Protein AF-A0A0K3A2S2-F1 (afdb_monomer_lite)

pLDDT: mean 83.65, std 13.08, range [35.88, 98.38]

Secondary structure (DSSP, 8-state):
-EEETTEEE---SSSPPPGGGTS-HHHHHHHHHHHTTEEEEEEEEEEEESS-HHHHHHHHH-SSHHHHHSTTTHHHHB-------HHHHHHHHHHHHH--SSHHHHHHHHHTT-EEEEEEEBPPPPP-TTGGGB--SSSS-EEEEEEETTTEEEEETTSSSEEEEEEEEEEETTEEEEEEEEEEEPBSS--TTHHHHHHHHHHTTS-B-TT-EE-TT-EE-TT-EE-TT-EE-TT-EE-TT-EE-TT-EE-TT-EE-TT-EE-TTEEEPTT-EEPTT-EE-S-EEE-S-B-TTEEE-TT-SS-EE-TT-

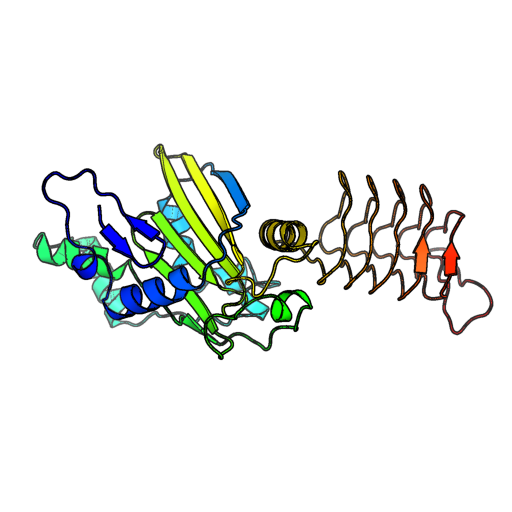Structure (mmCIF, N/CA/C/O backbone):
data_AF-A0A0K3A2S2-F1
#
_entry.id   AF-A0A0K3A2S2-F1
#
loop_
_atom_site.group_PDB
_atom_site.id
_atom_site.type_symbol
_atom_site.label_atom_id
_atom_site.label_alt_id
_atom_site.label_comp_id
_atom_site.label_asym_id
_atom_site.label_entity_id
_atom_site.label_seq_id
_atom_site.pdbx_PDB_ins_code
_atom_site.Cartn_x
_atom_site.Cartn_y
_atom_site.Cartn_z
_atom_site.occupancy
_atom_site.B_iso_or_equiv
_atom_site.auth_seq_id
_atom_site.auth_comp_id
_atom_site.auth_asym_id
_atom_site.auth_atom_id
_atom_site.pdbx_PDB_model_num
ATOM 1 N N . MET A 1 1 ? -25.088 2.199 9.933 1.00 82.00 1 MET A N 1
ATOM 2 C CA . MET A 1 1 ? -24.249 2.412 8.734 1.00 82.00 1 MET A CA 1
ATOM 3 C C . MET A 1 1 ? -23.807 3.862 8.735 1.00 82.00 1 MET A C 1
ATOM 5 O O . MET A 1 1 ? -24.649 4.718 8.968 1.00 82.00 1 MET A O 1
ATOM 9 N N . ALA A 1 2 ? -22.525 4.127 8.518 1.00 88.88 2 ALA A N 1
ATOM 10 C CA . ALA A 1 2 ? -21.966 5.470 8.399 1.00 88.88 2 ALA A CA 1
ATOM 11 C C . ALA A 1 2 ? -21.105 5.541 7.134 1.00 88.88 2 ALA A C 1
ATOM 13 O O . ALA A 1 2 ? -20.464 4.553 6.781 1.00 88.88 2 ALA A O 1
ATOM 14 N N . CYS A 1 3 ? -21.100 6.683 6.449 1.00 92.06 3 CYS A N 1
ATOM 15 C CA . CYS A 1 3 ? -20.286 6.891 5.252 1.00 92.06 3 CYS A CA 1
ATOM 16 C C . CYS A 1 3 ? -19.245 7.977 5.524 1.00 92.06 3 CYS A C 1
ATOM 18 O O . CYS A 1 3 ? -19.594 9.047 6.020 1.00 92.06 3 CYS A O 1
ATOM 20 N N . ILE A 1 4 ? -17.987 7.704 5.187 1.00 91.44 4 ILE A N 1
ATOM 21 C CA . ILE A 1 4 ? -16.885 8.669 5.238 1.00 91.44 4 ILE A CA 1
ATOM 22 C C . ILE A 1 4 ? -16.321 8.769 3.826 1.00 91.44 4 ILE A C 1
ATOM 24 O O . ILE A 1 4 ? -15.583 7.893 3.381 1.00 91.44 4 ILE A O 1
ATOM 28 N N . GLY A 1 5 ? -16.726 9.817 3.107 1.00 91.12 5 GLY A N 1
ATOM 29 C CA . GLY A 1 5 ? -16.438 9.963 1.682 1.00 91.12 5 GLY A CA 1
ATOM 30 C C . GLY A 1 5 ? -16.953 8.751 0.908 1.00 91.12 5 GLY A C 1
ATOM 31 O O . GLY A 1 5 ? -18.144 8.447 0.965 1.00 91.12 5 GLY A O 1
ATOM 32 N N . ASN A 1 6 ? -16.051 8.030 0.244 1.00 93.75 6 ASN A N 1
ATOM 33 C CA . ASN A 1 6 ? -16.388 6.837 -0.540 1.00 93.75 6 ASN A CA 1
ATOM 34 C C . ASN A 1 6 ? -16.356 5.523 0.270 1.00 93.75 6 ASN A C 1
ATOM 36 O O . ASN A 1 6 ? -16.538 4.449 -0.299 1.00 93.75 6 ASN A O 1
ATOM 40 N N . LEU A 1 7 ? -16.114 5.582 1.583 1.00 93.88 7 LEU A N 1
ATOM 41 C CA . LEU A 1 7 ? -16.024 4.407 2.454 1.00 93.88 7 LEU A CA 1
ATOM 42 C C . LEU A 1 7 ? -17.314 4.205 3.252 1.00 93.88 7 LEU A C 1
ATOM 44 O O . LEU A 1 7 ? -17.856 5.153 3.824 1.00 93.88 7 LEU A O 1
ATOM 48 N N . VAL A 1 8 ? -17.767 2.953 3.352 1.00 94.25 8 VAL A N 1
ATOM 49 C CA . VAL A 1 8 ? -18.956 2.565 4.123 1.00 94.25 8 VAL A CA 1
ATOM 50 C C . VAL A 1 8 ? -18.541 1.751 5.344 1.00 94.25 8 VAL A C 1
ATOM 52 O O . VAL A 1 8 ? -17.922 0.698 5.225 1.00 94.25 8 VAL A O 1
ATOM 55 N N . PHE A 1 9 ? -18.939 2.222 6.523 1.00 93.69 9 PHE A N 1
ATOM 56 C CA . PHE A 1 9 ? -18.735 1.557 7.804 1.00 93.69 9 PHE A CA 1
ATOM 57 C C . PHE A 1 9 ? -20.058 0.980 8.304 1.00 93.69 9 PHE A C 1
ATOM 59 O O . PHE A 1 9 ? -21.081 1.672 8.406 1.00 93.69 9 PHE A O 1
ATOM 66 N N . VAL A 1 10 ? -20.045 -0.305 8.645 1.00 93.06 10 VAL A N 1
ATOM 67 C CA . VAL A 1 10 ? -21.217 -1.029 9.137 1.00 93.06 10 VAL A CA 1
ATOM 68 C C . VAL A 1 10 ? -20.925 -1.528 10.544 1.00 93.06 10 VAL A C 1
ATOM 70 O O . VAL A 1 10 ? -19.937 -2.216 10.773 1.00 93.06 10 VAL A O 1
ATOM 73 N N . SER A 1 11 ? -21.802 -1.179 11.482 1.00 92.56 11 SER A N 1
ATOM 74 C CA . SER A 1 11 ? -21.824 -1.769 12.817 1.00 92.56 11 SER A CA 1
ATOM 75 C C . SER A 1 11 ? -23.000 -2.729 12.902 1.00 92.56 11 SER A C 1
ATOM 77 O O . SER A 1 11 ? -24.077 -2.434 12.384 1.00 92.56 11 SER A O 1
ATOM 79 N N . VAL A 1 12 ? -22.773 -3.863 13.558 1.00 92.69 12 VAL A N 1
ATOM 80 C CA . VAL A 1 12 ? -23.800 -4.869 13.862 1.00 92.69 1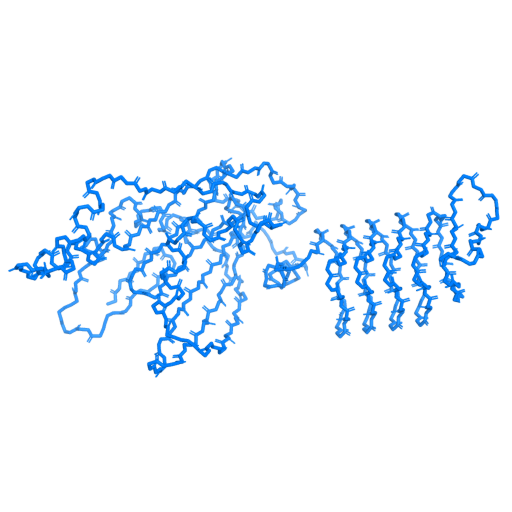2 VAL A CA 1
ATOM 81 C C . VAL A 1 12 ? -24.418 -4.671 15.251 1.00 92.69 12 VAL A C 1
ATOM 83 O O . VAL A 1 12 ? -25.325 -5.407 15.626 1.00 92.69 12 VAL A O 1
ATOM 86 N N . SER A 1 13 ? -23.931 -3.693 16.025 1.00 93.38 13 SER A N 1
ATOM 87 C CA . SER A 1 13 ? -24.504 -3.347 17.329 1.00 93.38 13 SER A CA 1
ATOM 88 C C . SER A 1 13 ? -25.869 -2.678 17.162 1.00 93.38 13 SER A C 1
ATOM 90 O O . SER A 1 13 ? -26.046 -1.846 16.270 1.00 93.38 13 SER A O 1
ATOM 92 N N . ALA A 1 14 ? -26.805 -2.988 18.063 1.00 93.94 14 ALA A N 1
ATOM 93 C CA . ALA A 1 14 ? -28.075 -2.269 18.178 1.00 93.94 14 ALA A CA 1
ATOM 94 C C . ALA A 1 14 ? -27.884 -0.811 18.639 1.00 93.94 14 ALA A C 1
ATOM 96 O O . ALA A 1 14 ? -28.696 0.047 18.307 1.00 93.94 14 ALA A O 1
ATOM 97 N N . ASP A 1 15 ? -26.792 -0.541 19.359 1.00 92.19 15 ASP A N 1
ATOM 98 C CA . ASP A 1 15 ? -26.365 0.788 19.793 1.00 92.19 15 ASP A CA 1
ATOM 99 C C . ASP A 1 15 ? -24.914 1.012 19.327 1.00 92.19 15 ASP A C 1
ATOM 101 O O . ASP A 1 15 ? -23.959 0.594 19.997 1.00 92.19 15 ASP A O 1
ATOM 105 N N . PRO A 1 16 ? -24.709 1.486 18.086 1.00 92.12 16 PRO A N 1
ATOM 106 C CA . PRO A 1 16 ? -23.377 1.640 17.527 1.00 92.12 16 PRO A CA 1
ATOM 107 C C . PRO A 1 16 ? -22.684 2.875 18.104 1.00 92.12 16 PRO A C 1
ATOM 109 O O . PRO A 1 16 ? -23.202 3.986 18.032 1.00 92.12 16 PRO A O 1
ATOM 112 N N . LEU A 1 17 ? -21.452 2.692 18.583 1.00 90.94 17 LEU A N 1
ATOM 113 C CA . LEU A 1 17 ? -20.590 3.816 18.933 1.00 90.94 17 LEU A CA 1
ATOM 114 C C . LEU A 1 17 ? -20.362 4.686 17.680 1.00 90.94 17 LEU A C 1
ATOM 116 O O . LEU A 1 17 ? -20.070 4.138 16.610 1.00 90.94 17 LEU A O 1
ATOM 120 N N . PRO A 1 18 ? -20.479 6.019 17.769 1.00 91.81 18 PRO A N 1
ATOM 121 C CA . PRO A 1 18 ? -20.313 6.869 16.602 1.00 91.81 18 PRO A CA 1
ATOM 122 C C . PRO A 1 18 ? -18.816 6.964 16.227 1.00 91.81 18 PRO A C 1
ATOM 124 O O . PRO A 1 18 ? -17.931 6.621 17.021 1.00 91.81 18 PRO A O 1
ATOM 127 N N . LEU A 1 19 ? -18.500 7.301 14.972 1.00 90.81 19 LEU A N 1
ATOM 128 C CA . LEU A 1 19 ? -17.135 7.140 14.430 1.00 90.81 19 LEU A CA 1
ATOM 129 C C . LEU A 1 19 ? -16.128 8.112 15.061 1.00 90.81 19 LEU A C 1
ATOM 131 O O . LEU A 1 19 ? -14.955 7.795 15.212 1.00 90.81 19 LEU A O 1
ATOM 135 N N . GLU A 1 20 ? -16.588 9.280 15.475 1.00 90.69 20 GLU A N 1
ATOM 136 C CA . GLU A 1 20 ? -15.815 10.364 16.102 1.00 90.69 20 GLU A CA 1
ATOM 137 C C . GLU A 1 20 ? -15.383 10.001 17.534 1.00 90.69 20 GLU A C 1
ATOM 139 O O . GLU A 1 20 ? -14.372 10.499 18.053 1.00 90.69 20 GLU A O 1
ATOM 144 N N . ALA A 1 21 ? -16.125 9.084 18.161 1.00 90.88 21 ALA A N 1
ATOM 145 C CA . ALA A 1 21 ? -15.741 8.431 19.406 1.00 90.88 21 ALA A CA 1
ATOM 146 C C . ALA A 1 21 ? -14.722 7.291 19.197 1.00 90.88 21 ALA A C 1
ATOM 148 O O . ALA A 1 21 ? -14.091 6.866 20.160 1.00 90.88 21 ALA A O 1
ATOM 149 N N . GLN A 1 22 ? -14.513 6.826 17.960 1.00 92.62 22 GLN A N 1
ATOM 150 C CA . GLN A 1 22 ? -13.569 5.749 17.607 1.00 92.62 22 GLN A CA 1
ATOM 151 C C . GLN A 1 22 ? -12.292 6.256 16.926 1.00 92.62 22 GLN A C 1
ATOM 153 O O . GLN A 1 22 ? -11.242 5.623 17.022 1.00 92.62 22 GLN A O 1
ATOM 158 N N . VAL A 1 23 ? -12.374 7.404 16.254 1.00 92.75 23 VAL A N 1
ATOM 159 C CA . VAL A 1 23 ? -11.311 8.010 15.448 1.00 92.75 23 VAL A CA 1
ATOM 160 C C . VAL A 1 23 ? -11.336 9.523 15.670 1.00 92.75 23 VAL A C 1
ATOM 162 O O . VAL A 1 23 ? -12.386 10.113 15.925 1.00 92.75 23 VAL A O 1
ATOM 165 N N . SER A 1 24 ? -10.182 10.187 15.618 1.00 92.06 24 SER A N 1
ATOM 166 C CA . SER A 1 24 ? -10.139 11.644 15.765 1.00 92.06 24 SER A CA 1
ATOM 167 C C . SER A 1 24 ?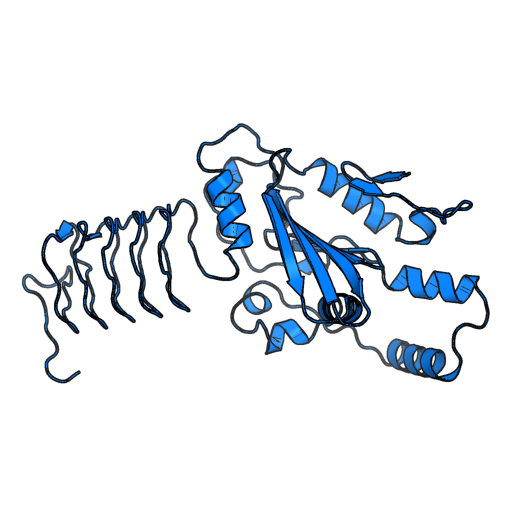 -10.830 12.349 14.585 1.00 92.06 24 SER A C 1
ATOM 169 O O . SER A 1 24 ? -10.743 11.904 13.441 1.00 92.06 24 SER A O 1
ATOM 171 N N . LEU A 1 25 ? -11.494 13.481 14.849 1.00 92.88 25 LEU A N 1
ATOM 172 C CA . LEU A 1 25 ? -12.133 14.287 13.799 1.00 92.88 25 LEU A CA 1
ATOM 173 C C . LEU A 1 25 ? -11.158 14.702 12.676 1.00 92.88 25 LEU A C 1
ATOM 175 O O . LEU A 1 25 ? -11.543 14.578 11.515 1.00 92.88 25 LEU A O 1
ATOM 179 N N . PRO A 1 26 ? -9.903 15.120 12.958 1.00 94.25 26 PRO A N 1
ATOM 180 C CA . PRO A 1 26 ? -8.939 15.422 11.898 1.00 94.25 26 PRO A CA 1
ATOM 181 C C . PRO A 1 26 ? -8.617 14.215 11.009 1.00 94.25 26 PRO A C 1
ATOM 183 O O . PRO A 1 26 ? -8.551 14.351 9.788 1.00 94.25 26 PRO A O 1
ATOM 186 N N . ALA A 1 27 ? -8.464 13.024 11.600 1.00 94.06 27 ALA A N 1
ATOM 187 C CA . ALA A 1 27 ? -8.206 11.804 10.841 1.00 94.06 27 ALA A CA 1
ATOM 188 C C . ALA A 1 27 ? -9.403 11.429 9.954 1.00 94.06 27 ALA A C 1
ATOM 190 O O . ALA A 1 27 ? -9.200 11.049 8.801 1.00 94.06 27 ALA A O 1
ATOM 191 N N . LEU A 1 28 ? -10.634 11.584 10.462 1.00 95.19 28 LEU A N 1
ATOM 192 C CA . LEU A 1 28 ? -11.864 11.348 9.699 1.00 95.19 28 LEU A CA 1
ATOM 193 C C . LEU A 1 28 ? -12.045 12.346 8.549 1.00 95.19 28 LEU A C 1
ATOM 195 O O . LEU A 1 28 ? -12.392 11.925 7.447 1.00 95.19 28 LEU A O 1
ATOM 199 N N . ASP A 1 29 ? -11.790 13.641 8.761 1.00 95.44 29 ASP A N 1
ATOM 200 C CA . ASP A 1 29 ? -11.892 14.636 7.683 1.00 95.44 29 ASP A CA 1
ATOM 201 C C . ASP A 1 29 ? -10.850 14.386 6.587 1.00 95.44 29 ASP A C 1
ATOM 203 O O . ASP A 1 29 ? -11.173 14.396 5.396 1.00 95.44 29 ASP A O 1
ATOM 207 N N . MET A 1 30 ? -9.607 14.082 6.969 1.00 95.38 30 MET A N 1
ATOM 208 C CA . MET A 1 30 ? -8.570 13.777 5.989 1.00 95.38 30 MET A CA 1
ATOM 209 C C . MET A 1 30 ? -8.854 12.464 5.250 1.00 95.38 30 MET A C 1
ATOM 211 O O . MET A 1 30 ? -8.643 12.398 4.040 1.00 95.38 30 MET A O 1
ATOM 215 N N . LEU A 1 31 ? -9.384 11.449 5.943 1.00 95.81 31 LEU A N 1
ATOM 216 C CA . LEU A 1 31 ? -9.816 10.195 5.323 1.00 95.81 31 LEU A CA 1
ATOM 217 C C . LEU A 1 31 ? -10.945 10.426 4.318 1.00 95.81 31 LEU A C 1
ATOM 219 O O . LEU A 1 31 ? -10.889 9.904 3.207 1.00 95.81 31 LEU A O 1
ATOM 223 N N . ARG A 1 32 ? -11.948 11.235 4.681 1.00 96.31 32 ARG A N 1
ATOM 224 C CA . ARG A 1 32 ? -13.043 11.622 3.784 1.00 96.31 32 ARG A CA 1
ATOM 225 C C . ARG A 1 32 ? -12.477 12.219 2.498 1.00 96.31 32 ARG A C 1
ATOM 227 O O . ARG A 1 32 ? -12.733 11.675 1.428 1.00 96.31 32 ARG A O 1
ATOM 234 N N . ARG A 1 33 ? -11.645 13.258 2.618 1.00 95.94 33 ARG A N 1
ATOM 235 C CA . ARG A 1 33 ? -11.021 13.950 1.479 1.00 95.94 33 ARG A CA 1
ATOM 236 C C . ARG A 1 33 ? -10.147 13.022 0.630 1.00 95.94 33 ARG A C 1
ATOM 238 O O . ARG A 1 33 ? -10.176 13.122 -0.590 1.00 95.94 33 ARG A O 1
ATOM 245 N N . ALA A 1 34 ? -9.380 12.126 1.256 1.00 95.56 34 ALA A N 1
ATOM 246 C CA . ALA A 1 34 ? -8.556 11.154 0.539 1.00 95.56 34 ALA A CA 1
ATOM 247 C C . ALA A 1 34 ? -9.424 10.150 -0.230 1.00 95.56 34 ALA A C 1
ATOM 249 O O . ALA A 1 34 ? -9.203 9.930 -1.417 1.00 95.56 34 ALA A O 1
ATOM 250 N N . SER A 1 35 ? -10.452 9.595 0.418 1.00 96.06 35 SER A N 1
ATOM 251 C CA . SER A 1 35 ? -11.344 8.610 -0.201 1.00 96.06 35 SER A CA 1
ATOM 252 C C . SER A 1 35 ? -12.174 9.191 -1.345 1.00 96.06 35 SER A C 1
ATOM 254 O O . SER A 1 35 ? -12.400 8.509 -2.341 1.00 96.06 35 SER A O 1
ATOM 256 N N . GLU A 1 36 ? -12.569 10.466 -1.251 1.00 95.75 36 GLU A N 1
ATOM 257 C CA . GLU A 1 36 ? -13.201 11.218 -2.340 1.00 95.75 36 GLU A CA 1
ATOM 258 C C . GLU A 1 36 ? -12.280 11.337 -3.564 1.00 95.75 36 GLU A C 1
ATOM 260 O O . GLU A 1 36 ? -12.771 11.575 -4.664 1.00 95.75 36 GLU A O 1
ATOM 265 N N . GLN A 1 37 ? -10.972 11.119 -3.409 1.00 95.25 37 GLN A N 1
ATOM 266 C CA . GLN A 1 37 ? -9.998 11.109 -4.495 1.00 95.25 37 GLN A CA 1
ATOM 267 C C . GLN A 1 37 ? -9.726 9.707 -5.054 1.00 95.25 37 GLN A C 1
ATOM 269 O O . GLN A 1 37 ? -8.942 9.586 -5.987 1.00 95.25 37 GLN A O 1
ATOM 274 N N . PHE A 1 38 ? -10.336 8.640 -4.536 1.00 96.38 38 PHE A N 1
ATOM 275 C CA . PHE A 1 38 ? -10.120 7.292 -5.070 1.00 96.38 38 PHE A CA 1
ATOM 276 C C . PHE A 1 38 ? -10.769 7.138 -6.453 1.00 96.38 38 PHE A C 1
ATOM 278 O O . PHE A 1 38 ? -11.878 7.627 -6.694 1.00 96.38 38 PHE A O 1
ATOM 285 N N . ASP A 1 39 ? -10.073 6.466 -7.373 1.00 95.69 39 ASP A N 1
ATOM 286 C CA . ASP A 1 39 ? -10.653 6.080 -8.659 1.00 95.69 39 ASP A CA 1
ATOM 287 C C . ASP A 1 39 ? -11.738 5.006 -8.484 1.00 95.69 39 ASP A C 1
ATOM 289 O O . ASP A 1 39 ? -11.766 4.273 -7.496 1.00 95.69 39 ASP A O 1
ATOM 293 N N . SER A 1 40 ? -12.634 4.890 -9.466 1.00 92.50 40 SER A N 1
ATOM 294 C CA . SER A 1 40 ? -13.639 3.821 -9.482 1.00 92.50 40 SER A CA 1
ATOM 295 C C . SER A 1 40 ? -13.074 2.461 -9.905 1.00 92.50 40 SER A C 1
ATOM 297 O O . SER A 1 40 ? -13.723 1.444 -9.676 1.00 92.50 40 SER A O 1
ATOM 299 N N . GLU A 1 41 ? -11.916 2.421 -10.577 1.00 90.88 41 GLU A N 1
ATOM 300 C CA . GLU A 1 41 ? -11.222 1.166 -10.871 1.00 90.88 41 GLU A CA 1
ATOM 301 C C . GLU A 1 41 ? -10.417 0.725 -9.649 1.00 90.88 41 GLU A C 1
ATOM 303 O O . GLU A 1 41 ? -9.518 1.431 -9.188 1.00 90.88 41 GLU A O 1
ATOM 308 N N . VAL A 1 42 ? -10.744 -0.462 -9.150 1.00 91.06 42 VAL A N 1
ATOM 309 C CA . VAL A 1 42 ? -10.159 -1.032 -7.941 1.00 91.06 42 VAL A CA 1
ATOM 310 C C . VAL A 1 42 ? -9.638 -2.421 -8.266 1.00 91.06 42 VAL A C 1
ATOM 312 O O . VAL A 1 42 ? -10.382 -3.261 -8.775 1.00 91.06 42 VAL A O 1
ATOM 315 N N . LEU A 1 43 ? -8.373 -2.679 -7.948 1.00 86.62 43 LEU A N 1
ATOM 316 C CA . LEU A 1 43 ? -7.863 -4.042 -7.870 1.00 86.62 43 LEU A CA 1
ATOM 317 C C . LEU A 1 43 ? -8.181 -4.587 -6.482 1.00 86.62 43 LEU A C 1
ATOM 319 O O . LEU A 1 43 ? -7.936 -3.905 -5.490 1.00 86.62 43 LEU A O 1
ATOM 323 N N . VAL A 1 44 ? -8.677 -5.822 -6.413 1.00 90.94 44 VAL A N 1
ATOM 324 C CA . VAL A 1 44 ? -8.946 -6.522 -5.152 1.00 90.94 44 VAL A CA 1
ATOM 325 C C . VAL A 1 44 ? -8.231 -7.863 -5.162 1.00 90.94 44 VAL A C 1
ATOM 327 O O . VAL A 1 44 ? -8.337 -8.615 -6.130 1.00 90.94 44 VAL A O 1
ATOM 330 N N . ALA A 1 45 ? -7.520 -8.166 -4.082 1.00 80.06 45 ALA A N 1
ATOM 331 C CA . ALA A 1 45 ? -6.896 -9.460 -3.853 1.00 80.06 45 ALA A CA 1
ATOM 332 C C . ALA A 1 45 ? -7.101 -9.879 -2.395 1.00 80.06 45 ALA A C 1
ATOM 334 O O . ALA A 1 45 ? -7.007 -9.050 -1.493 1.00 80.06 45 ALA A O 1
ATOM 335 N N . THR A 1 46 ? -7.357 -11.163 -2.160 1.00 82.81 46 THR A N 1
ATOM 336 C CA . THR A 1 46 ? -7.482 -11.718 -0.808 1.00 82.81 46 THR A CA 1
ATOM 337 C C . THR A 1 46 ? -6.390 -12.747 -0.586 1.00 82.81 46 THR A C 1
ATOM 339 O O . THR A 1 46 ? -6.209 -13.658 -1.394 1.00 82.81 4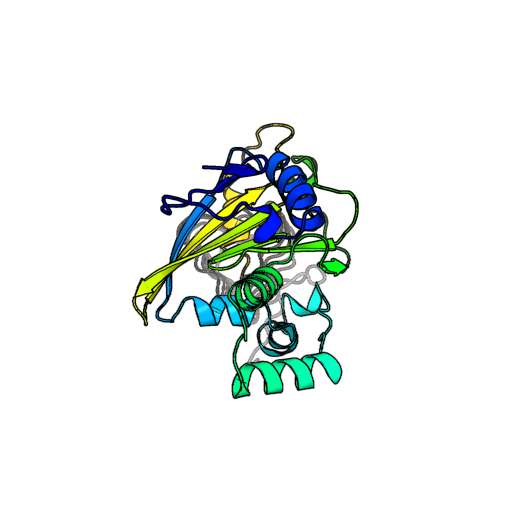6 THR A O 1
ATOM 342 N N . PHE A 1 47 ? -5.677 -12.601 0.524 1.00 78.88 47 PHE A N 1
ATOM 343 C CA . PHE A 1 47 ? -4.594 -13.480 0.932 1.00 78.88 47 PHE A CA 1
ATOM 344 C C . PHE A 1 47 ? -4.957 -14.179 2.231 1.00 78.88 47 PHE A C 1
ATOM 346 O O . PHE A 1 47 ? -5.473 -13.567 3.167 1.00 78.88 47 PHE A O 1
ATOM 353 N N . GLU A 1 48 ? -4.648 -15.465 2.306 1.00 84.81 48 GLU A N 1
ATOM 354 C CA . GLU A 1 48 ? -4.741 -16.203 3.555 1.00 84.81 48 GLU A CA 1
ATOM 355 C C . GLU A 1 48 ? -3.460 -16.026 4.370 1.00 84.81 48 GLU A C 1
ATOM 357 O O . GLU A 1 48 ? -2.355 -16.255 3.877 1.00 84.81 48 GLU A O 1
ATOM 362 N N . ALA A 1 49 ? -3.620 -15.654 5.636 1.00 77.38 49 ALA A N 1
ATOM 363 C CA . ALA A 1 49 ? -2.532 -15.507 6.582 1.00 77.38 49 ALA A CA 1
ATOM 364 C C . ALA A 1 49 ? -2.724 -16.431 7.791 1.00 77.38 49 ALA A C 1
ATOM 366 O O . ALA A 1 49 ? -3.742 -16.383 8.487 1.00 77.38 49 ALA A O 1
ATOM 367 N N . ASN A 1 50 ? -1.694 -17.228 8.084 1.00 89.81 50 ASN A N 1
ATOM 368 C CA . ASN A 1 50 ? -1.649 -18.166 9.213 1.00 89.81 50 ASN A CA 1
ATOM 369 C C . ASN A 1 50 ? -1.199 -17.485 10.516 1.00 89.81 50 ASN A C 1
ATOM 371 O O . ASN A 1 50 ? -0.303 -17.957 11.213 1.00 89.81 50 ASN A O 1
ATOM 375 N N . PHE A 1 51 ? -1.792 -16.330 10.816 1.00 83.81 51 PHE A N 1
ATOM 376 C CA . PHE A 1 51 ? -1.582 -15.604 12.062 1.00 83.81 51 PHE A CA 1
ATOM 377 C C . PHE A 1 51 ? -2.848 -14.859 12.496 1.00 83.81 51 PHE A C 1
ATOM 379 O O . PHE A 1 51 ? -3.792 -14.660 11.727 1.00 83.81 51 PHE A O 1
ATOM 386 N N . ASN A 1 52 ? -2.867 -14.419 13.754 1.00 93.81 52 ASN A N 1
ATOM 387 C CA . ASN A 1 52 ? -3.935 -13.582 14.290 1.00 93.81 52 ASN A CA 1
ATOM 388 C C . ASN A 1 52 ? -3.841 -12.142 13.760 1.00 93.81 52 ASN A C 1
ATOM 390 O O . ASN A 1 52 ? -2.758 -11.565 13.779 1.00 93.81 52 ASN A O 1
ATOM 394 N N . TRP A 1 53 ? -4.970 -11.527 13.400 1.00 90.19 53 TRP A N 1
ATOM 395 C CA . TRP A 1 53 ? -5.036 -10.154 12.873 1.00 90.19 53 TRP A CA 1
ATOM 396 C C . TRP A 1 53 ? -4.322 -9.113 13.747 1.00 90.19 53 TRP A C 1
ATOM 398 O O . TRP A 1 53 ? -3.759 -8.154 13.222 1.00 90.19 53 TRP A O 1
ATOM 408 N N . LYS A 1 54 ? -4.298 -9.320 15.074 1.00 92.06 54 LYS A N 1
ATOM 409 C CA . LYS A 1 54 ? -3.610 -8.423 16.012 1.00 92.06 54 LYS A CA 1
ATOM 410 C C . LYS A 1 54 ? -2.121 -8.306 15.709 1.00 92.06 54 LYS A C 1
ATOM 412 O O . LYS A 1 54 ? -1.587 -7.218 15.854 1.00 92.06 54 LYS A O 1
ATOM 417 N N . LEU A 1 55 ? -1.480 -9.380 15.238 1.00 87.50 55 LEU A N 1
ATOM 418 C CA . LEU A 1 55 ? -0.062 -9.356 14.878 1.00 87.50 55 LEU A CA 1
ATOM 419 C C . LEU A 1 55 ? 0.207 -8.344 13.759 1.00 87.50 55 LEU A C 1
ATOM 421 O O . LEU A 1 55 ? 1.133 -7.548 13.866 1.00 87.50 55 LEU A O 1
ATOM 425 N N . ALA A 1 56 ? -0.619 -8.349 12.710 1.00 78.94 56 ALA A N 1
ATOM 426 C CA . ALA A 1 56 ? -0.488 -7.392 11.616 1.00 78.94 56 ALA A CA 1
ATOM 427 C C . ALA A 1 56 ? -0.789 -5.964 12.085 1.00 78.94 56 ALA A C 1
ATOM 429 O O . ALA A 1 56 ? -0.023 -5.047 11.805 1.00 78.94 56 ALA A O 1
ATOM 430 N N . TYR A 1 57 ? -1.852 -5.780 12.872 1.00 82.56 57 TYR A N 1
ATOM 431 C CA . TYR A 1 57 ? -2.210 -4.460 13.391 1.00 82.56 57 TYR A CA 1
ATOM 432 C C . TYR A 1 57 ? -1.128 -3.868 14.313 1.00 82.56 57 TYR A C 1
ATOM 434 O O . TYR A 1 57 ? -0.832 -2.676 14.249 1.00 82.56 57 TYR A O 1
ATOM 442 N N . GLU A 1 58 ? -0.517 -4.690 15.169 1.00 82.94 58 GLU A N 1
ATOM 443 C CA . GLU A 1 58 ? 0.616 -4.291 16.010 1.00 82.94 58 GLU A CA 1
ATOM 444 C C . GLU A 1 58 ? 1.861 -3.996 15.171 1.00 82.94 58 GLU A C 1
ATOM 446 O O . GLU A 1 58 ? 2.521 -2.986 15.409 1.00 82.94 58 GLU A O 1
ATOM 451 N N . ASN A 1 59 ? 2.145 -4.808 14.147 1.00 80.75 59 ASN A N 1
ATOM 452 C CA . ASN A 1 59 ? 3.273 -4.585 13.246 1.00 80.75 59 ASN A CA 1
ATOM 453 C C . ASN A 1 59 ? 3.161 -3.256 12.483 1.00 80.75 59 ASN A C 1
ATOM 455 O O . ASN A 1 59 ? 4.134 -2.510 12.421 1.00 80.75 59 ASN A O 1
ATOM 459 N N . LEU A 1 60 ? 1.972 -2.900 11.994 1.00 82.38 60 LEU A N 1
ATOM 460 C CA . LEU A 1 60 ? 1.734 -1.617 11.322 1.00 82.38 60 LEU A CA 1
ATOM 461 C C . LEU A 1 60 ? 1.938 -0.400 12.242 1.00 82.38 60 LEU A C 1
ATOM 463 O O . LEU A 1 60 ? 2.149 0.715 11.767 1.00 82.38 60 LEU A O 1
ATOM 467 N N . ARG A 1 61 ? 1.879 -0.599 13.563 1.00 83.31 61 ARG A N 1
ATOM 468 C CA . ARG A 1 61 ? 2.143 0.435 14.576 1.00 83.31 61 ARG A CA 1
ATOM 469 C C . ARG A 1 61 ? 3.593 0.456 15.046 1.00 83.31 61 ARG A C 1
ATOM 471 O O . ARG A 1 61 ? 3.990 1.398 15.731 1.00 83.31 61 ARG A O 1
ATOM 478 N N . ASP A 1 62 ? 4.375 -0.556 14.695 1.00 83.50 62 ASP A N 1
ATOM 479 C CA . ASP A 1 62 ? 5.778 -0.642 15.059 1.00 83.50 62 ASP A CA 1
ATOM 480 C C . ASP A 1 62 ? 6.640 0.174 14.086 1.00 83.50 62 ASP A C 1
ATOM 482 O O . ASP A 1 62 ? 6.990 -0.280 13.000 1.00 83.50 62 ASP A O 1
ATOM 486 N N . ALA A 1 63 ? 7.036 1.378 14.497 1.00 83.69 63 ALA A N 1
ATOM 487 C CA . ALA A 1 63 ? 7.935 2.233 13.722 1.00 83.69 63 ALA A CA 1
ATOM 488 C C . ALA A 1 63 ? 9.381 1.693 13.618 1.00 83.69 63 ALA A C 1
ATOM 490 O O . ALA A 1 63 ? 10.174 2.214 12.826 1.00 83.69 63 ALA A O 1
ATOM 491 N N . LEU A 1 64 ? 9.760 0.671 14.399 1.00 82.12 64 LEU A N 1
ATOM 492 C CA . LEU A 1 64 ? 11.096 0.072 14.350 1.00 82.12 64 LEU A CA 1
ATOM 493 C C . LEU A 1 64 ? 11.225 -0.945 13.221 1.00 82.12 64 LEU A C 1
ATOM 495 O O . LEU A 1 64 ? 12.256 -0.950 12.539 1.00 82.12 64 LEU A O 1
ATOM 499 N N . HIS A 1 65 ? 10.210 -1.786 13.000 1.00 79.88 65 HIS A N 1
ATOM 500 C CA . HIS A 1 65 ? 10.320 -2.903 12.060 1.00 79.88 65 HIS A CA 1
ATOM 501 C C . HIS A 1 65 ? 10.769 -2.504 10.644 1.00 79.88 65 HIS A C 1
ATOM 503 O O . HIS A 1 65 ? 11.563 -3.265 10.081 1.00 79.88 65 HIS A O 1
ATOM 509 N N . PRO A 1 66 ? 10.393 -1.343 10.050 1.00 74.62 66 PRO A N 1
ATOM 510 C CA . PRO A 1 66 ? 10.815 -1.022 8.691 1.00 74.62 66 PRO A CA 1
ATOM 511 C C . PRO A 1 66 ? 12.337 -0.948 8.571 1.00 74.62 66 PRO A C 1
ATOM 513 O O . PRO A 1 66 ? 12.891 -1.367 7.558 1.00 74.62 66 PRO A O 1
ATOM 516 N N . ARG A 1 67 ? 13.034 -0.502 9.626 1.00 75.44 67 ARG A N 1
ATOM 517 C CA . ARG A 1 67 ? 14.503 -0.410 9.652 1.00 75.44 67 ARG A CA 1
ATOM 518 C C . ARG A 1 67 ? 15.189 -1.771 9.550 1.00 75.44 67 ARG A C 1
ATOM 520 O O . ARG A 1 67 ? 16.312 -1.832 9.061 1.00 75.44 67 ARG A O 1
ATOM 527 N N . PHE A 1 68 ? 14.532 -2.836 10.002 1.00 73.56 68 PHE A N 1
ATOM 528 C CA . PHE A 1 68 ? 15.110 -4.178 10.071 1.00 73.56 68 PHE A CA 1
ATOM 529 C C . PHE A 1 68 ? 14.548 -5.105 8.990 1.00 73.56 68 PHE A C 1
ATOM 531 O O . PHE A 1 68 ? 15.308 -5.776 8.298 1.00 73.56 68 PHE A O 1
ATOM 538 N N . VAL A 1 69 ? 13.228 -5.104 8.809 1.00 62.94 69 VAL A N 1
ATOM 539 C CA . VAL A 1 69 ? 12.503 -5.991 7.888 1.00 62.94 69 VAL A CA 1
ATOM 540 C C . VAL A 1 69 ? 12.456 -5.409 6.471 1.00 62.94 69 VAL A C 1
ATOM 542 O O . VAL A 1 69 ? 12.606 -6.139 5.496 1.00 62.94 69 VAL A O 1
ATOM 545 N N . HIS A 1 70 ? 12.343 -4.082 6.343 1.00 65.12 70 HIS A N 1
ATOM 546 C CA . HIS A 1 70 ? 12.245 -3.368 5.062 1.00 65.12 70 HIS A CA 1
ATOM 547 C C . HIS A 1 70 ? 13.446 -2.443 4.801 1.00 65.12 70 HIS A C 1
ATOM 549 O O . HIS A 1 70 ? 13.335 -1.431 4.104 1.00 65.12 70 HIS A O 1
ATOM 555 N N . ALA A 1 71 ? 14.621 -2.808 5.328 1.00 64.12 71 ALA A N 1
ATOM 556 C CA . ALA A 1 71 ? 15.846 -2.000 5.286 1.00 64.12 71 ALA A CA 1
ATOM 557 C C . ALA A 1 71 ? 16.273 -1.584 3.863 1.00 64.12 71 ALA A C 1
ATOM 559 O O . ALA A 1 71 ? 16.938 -0.567 3.659 1.00 64.12 71 ALA A O 1
ATOM 560 N N . ARG A 1 72 ? 15.916 -2.398 2.863 1.00 60.78 72 ARG A N 1
ATOM 561 C CA . ARG A 1 72 ? 16.269 -2.189 1.451 1.00 60.78 72 ARG A CA 1
ATOM 562 C C . ARG A 1 72 ? 15.153 -1.546 0.625 1.00 60.78 72 ARG A C 1
ATOM 564 O O . ARG A 1 72 ? 15.434 -1.133 -0.495 1.00 60.78 72 ARG A O 1
ATOM 571 N N . THR A 1 73 ? 13.939 -1.442 1.166 1.00 64.38 73 THR A N 1
ATOM 572 C CA . THR A 1 73 ? 12.745 -0.944 0.468 1.00 64.38 73 THR A CA 1
ATOM 573 C C . THR A 1 73 ? 12.158 0.259 1.208 1.00 64.38 73 THR A C 1
ATOM 575 O O . THR A 1 73 ? 12.675 1.367 1.065 1.00 64.38 73 THR A O 1
ATOM 578 N N . LEU A 1 74 ? 11.130 0.056 2.035 1.00 66.06 74 LEU A N 1
ATOM 579 C CA . LEU A 1 74 ? 10.355 1.114 2.682 1.00 66.06 74 LEU A CA 1
ATOM 580 C C . LEU A 1 74 ? 11.231 2.059 3.523 1.00 66.06 74 LEU A C 1
ATOM 582 O O . LEU A 1 74 ? 11.071 3.274 3.437 1.00 66.06 74 LEU A O 1
ATOM 586 N N . ALA A 1 75 ? 12.227 1.538 4.250 1.00 72.12 75 ALA A N 1
ATOM 587 C CA . ALA A 1 75 ? 13.115 2.361 5.082 1.00 72.12 75 ALA A CA 1
ATOM 588 C C . ALA A 1 75 ? 14.041 3.300 4.286 1.00 72.12 75 ALA A C 1
ATOM 590 O O . ALA A 1 75 ? 14.616 4.232 4.852 1.00 72.12 75 ALA A O 1
ATOM 591 N N . ARG A 1 76 ? 14.209 3.067 2.975 1.00 75.50 76 ARG A N 1
ATOM 592 C CA . ARG A 1 76 ? 14.909 4.007 2.090 1.00 75.50 76 ARG A CA 1
ATOM 593 C C . ARG A 1 76 ? 14.014 5.158 1.660 1.00 75.50 76 ARG A C 1
ATOM 595 O O . ARG A 1 76 ? 14.537 6.226 1.393 1.00 75.50 76 ARG A O 1
ATOM 602 N N . GLN A 1 77 ? 12.702 4.952 1.594 1.00 67.19 77 GLN A N 1
ATOM 603 C CA . GLN A 1 77 ? 11.746 5.958 1.129 1.00 67.19 77 GLN A CA 1
ATOM 604 C C . GLN A 1 77 ? 11.199 6.804 2.277 1.00 67.19 77 GLN A C 1
ATOM 606 O O . GLN A 1 77 ? 10.988 8.000 2.102 1.00 67.19 77 GLN A O 1
ATOM 611 N N . VAL A 1 78 ? 11.006 6.197 3.450 1.00 76.62 78 VAL A N 1
ATOM 612 C CA . VAL A 1 78 ? 10.364 6.825 4.608 1.00 76.62 78 VAL A CA 1
ATOM 613 C C . VAL A 1 78 ? 11.169 6.531 5.864 1.00 76.62 78 VAL A C 1
ATOM 615 O O . VAL A 1 78 ? 11.565 5.391 6.113 1.00 76.62 78 VAL A O 1
ATOM 618 N N . LYS A 1 79 ? 11.415 7.562 6.675 1.00 83.88 79 LYS A N 1
ATOM 619 C CA . LYS A 1 79 ? 12.106 7.428 7.962 1.00 83.88 79 LYS A CA 1
ATOM 620 C C . LYS A 1 79 ? 11.113 7.549 9.109 1.00 83.88 79 LYS A C 1
ATOM 622 O O . LYS A 1 79 ? 10.986 8.620 9.687 1.00 83.88 79 LYS A O 1
ATOM 627 N N . PHE A 1 80 ? 10.484 6.434 9.464 1.00 82.62 80 PHE A N 1
ATOM 628 C CA . PHE A 1 80 ? 9.589 6.386 10.617 1.00 82.62 80 PHE A CA 1
ATOM 629 C C . PHE A 1 80 ? 10.322 6.746 11.912 1.00 82.62 80 PHE A C 1
ATOM 631 O O . PHE A 1 80 ? 11.391 6.195 12.231 1.00 82.62 80 PHE A O 1
ATOM 638 N N . GLN A 1 81 ? 9.744 7.700 12.638 1.00 82.44 81 GLN A N 1
ATOM 639 C CA . GLN A 1 81 ? 10.176 8.074 13.970 1.00 82.44 81 GLN A CA 1
ATOM 640 C C . GLN A 1 81 ? 9.628 7.091 14.997 1.00 82.44 81 GLN A C 1
ATOM 642 O O . GLN A 1 81 ? 8.445 6.757 15.023 1.00 82.44 81 GLN A O 1
ATOM 647 N N . VAL A 1 82 ? 10.512 6.650 15.884 1.00 81.38 82 VAL A N 1
ATOM 648 C CA . VAL A 1 82 ? 10.135 5.811 17.017 1.00 81.38 82 VAL A CA 1
ATOM 649 C C . VAL A 1 82 ? 9.578 6.732 18.090 1.00 81.38 82 VAL A C 1
ATOM 651 O O . VAL A 1 82 ? 10.323 7.486 18.708 1.00 81.38 82 VAL A O 1
ATOM 654 N N . GLN A 1 83 ? 8.265 6.689 18.283 1.00 73.69 83 GLN A N 1
ATOM 655 C CA . GLN A 1 83 ? 7.579 7.466 19.310 1.00 73.69 83 GLN A CA 1
ATOM 656 C C . GLN A 1 83 ? 7.562 6.651 20.609 1.00 73.69 83 GLN A C 1
ATOM 658 O O . GLN A 1 83 ? 6.626 5.898 20.872 1.00 73.69 83 GLN A O 1
ATOM 663 N N . MET A 1 84 ? 8.641 6.745 21.387 1.00 79.88 84 MET A N 1
ATOM 664 C CA . MET A 1 84 ? 8.740 6.163 22.727 1.00 79.88 84 MET A CA 1
ATOM 665 C C . MET A 1 84 ? 9.223 7.236 23.699 1.00 79.88 84 MET A C 1
ATOM 667 O O . MET A 1 84 ? 10.344 7.724 23.569 1.00 79.88 84 MET A O 1
ATOM 671 N N . ASP A 1 85 ? 8.381 7.581 24.669 1.00 86.44 85 ASP A N 1
ATOM 672 C CA . ASP A 1 85 ? 8.725 8.464 25.780 1.00 86.44 85 ASP A CA 1
ATOM 673 C C . ASP A 1 85 ? 8.435 7.783 27.130 1.00 86.44 85 ASP A C 1
ATOM 675 O O . ASP A 1 85 ? 7.661 6.821 27.217 1.00 86.44 85 ASP A O 1
ATOM 679 N N . ASP A 1 86 ? 9.086 8.267 28.191 1.00 92.94 86 ASP A N 1
ATOM 680 C CA . ASP A 1 86 ? 8.994 7.674 29.532 1.00 92.94 86 ASP A CA 1
ATOM 681 C C . ASP A 1 86 ? 7.557 7.682 30.078 1.00 92.94 86 ASP A C 1
ATOM 683 O O . ASP A 1 86 ? 7.154 6.766 30.800 1.00 92.94 86 ASP A O 1
ATOM 687 N N . ALA A 1 87 ? 6.759 8.691 29.713 1.00 92.31 87 ALA A N 1
ATOM 688 C CA . ALA A 1 87 ? 5.378 8.818 30.162 1.00 92.31 87 ALA A CA 1
ATOM 689 C C . ALA A 1 87 ? 4.479 7.750 29.521 1.00 92.31 87 ALA A C 1
ATOM 691 O O . ALA A 1 87 ? 3.686 7.113 30.217 1.00 92.31 87 ALA A O 1
ATOM 692 N N . GLY A 1 88 ? 4.631 7.510 28.220 1.00 88.88 88 GLY A N 1
ATOM 693 C CA . GLY A 1 88 ? 3.930 6.478 27.467 1.00 88.88 88 GLY A CA 1
ATOM 694 C C . GLY A 1 88 ? 4.317 5.073 27.917 1.00 88.88 88 GLY A C 1
ATOM 695 O O . GLY A 1 88 ? 3.448 4.210 28.042 1.00 88.88 88 GLY A O 1
ATOM 696 N N . ILE A 1 89 ? 5.594 4.848 28.244 1.00 90.88 89 ILE A N 1
ATOM 697 C CA . ILE A 1 89 ? 6.067 3.582 28.823 1.00 90.88 89 ILE A CA 1
ATOM 698 C C . ILE A 1 89 ? 5.430 3.354 30.200 1.00 90.88 89 ILE A C 1
ATOM 700 O O . ILE A 1 89 ? 4.850 2.294 30.450 1.00 90.88 89 ILE A O 1
ATOM 704 N N . ALA A 1 90 ? 5.476 4.352 31.086 1.00 93.81 90 ALA A N 1
ATOM 705 C CA . ALA A 1 90 ? 4.866 4.263 32.411 1.00 93.81 90 ALA A CA 1
ATOM 706 C C . ALA A 1 90 ? 3.343 4.044 32.336 1.00 93.81 90 ALA A C 1
ATOM 708 O O . ALA A 1 90 ? 2.783 3.238 33.083 1.00 93.81 90 ALA A O 1
ATOM 709 N N . ASP A 1 91 ? 2.665 4.724 31.410 1.00 91.00 91 ASP A N 1
ATOM 710 C CA . ASP A 1 91 ? 1.243 4.537 31.136 1.00 91.00 91 ASP A CA 1
ATOM 711 C C . ASP A 1 91 ? 0.926 3.120 30.637 1.00 91.00 91 ASP A C 1
ATOM 713 O O . ASP A 1 91 ? 0.008 2.483 31.155 1.00 91.00 91 ASP A O 1
ATOM 717 N N . ALA A 1 92 ? 1.720 2.582 29.708 1.00 89.62 92 ALA A N 1
ATOM 718 C CA . ALA A 1 92 ? 1.563 1.214 29.227 1.00 89.62 92 ALA A CA 1
ATOM 719 C C . ALA A 1 92 ? 1.736 0.177 30.350 1.00 89.62 92 ALA A C 1
ATOM 721 O O . ALA A 1 92 ? 0.916 -0.738 30.455 1.00 89.62 92 ALA A O 1
ATOM 722 N N . HIS A 1 93 ? 2.738 0.336 31.223 1.00 94.38 93 HIS A N 1
ATOM 723 C CA . HIS A 1 93 ? 2.934 -0.543 32.382 1.00 94.38 93 HIS A CA 1
ATOM 724 C C . HIS A 1 93 ? 1.773 -0.474 33.374 1.00 94.38 93 HIS A C 1
ATOM 726 O O . HIS A 1 93 ? 1.292 -1.512 33.833 1.00 94.38 93 HIS A O 1
ATOM 732 N N . ARG A 1 94 ? 1.289 0.734 33.679 1.00 93.81 94 ARG A N 1
ATOM 733 C CA . ARG A 1 94 ? 0.120 0.930 34.541 1.00 93.81 94 ARG A CA 1
ATOM 734 C C . ARG A 1 94 ? -1.117 0.253 33.955 1.00 93.81 94 ARG A C 1
ATOM 736 O O . ARG A 1 94 ? -1.760 -0.521 34.658 1.00 93.81 94 ARG A O 1
ATOM 743 N N . TYR A 1 95 ? -1.410 0.485 32.675 1.00 91.44 95 TYR A N 1
ATOM 744 C CA . TYR A 1 95 ? -2.542 -0.142 31.991 1.00 91.44 95 TYR A CA 1
ATOM 745 C C . TYR A 1 95 ? -2.424 -1.671 31.969 1.00 91.44 95 TYR A C 1
ATOM 747 O O . TYR A 1 95 ? -3.410 -2.363 32.195 1.00 91.44 95 TYR A O 1
ATOM 755 N N . HIS A 1 96 ? -1.225 -2.216 31.748 1.00 92.69 96 HIS A N 1
ATOM 756 C CA . HIS A 1 96 ? -1.002 -3.662 31.790 1.00 92.69 96 HIS A CA 1
ATOM 757 C C . HIS A 1 96 ? -1.286 -4.259 33.176 1.00 92.69 96 HIS A C 1
ATOM 759 O O . HIS A 1 96 ? -1.877 -5.330 33.273 1.00 92.69 96 HIS A O 1
ATOM 765 N N . ALA A 1 97 ? -0.891 -3.562 34.244 1.00 96.31 97 ALA A N 1
ATOM 766 C CA . ALA A 1 97 ? -1.081 -4.032 35.612 1.00 96.31 97 ALA A CA 1
ATOM 767 C C . ALA A 1 97 ? -2.523 -3.865 36.126 1.00 96.31 97 ALA A C 1
ATOM 769 O O . ALA A 1 97 ? -2.982 -4.681 36.920 1.00 96.31 97 ALA A O 1
ATOM 770 N N . GLN A 1 98 ? -3.216 -2.796 35.722 1.00 95.44 98 GLN A N 1
ATOM 771 C CA . GLN A 1 98 ? -4.472 -2.362 36.352 1.00 95.44 98 GLN A CA 1
ATOM 772 C C . GLN A 1 98 ? -5.690 -2.424 35.419 1.00 95.44 98 GLN A C 1
ATOM 774 O O . GLN A 1 98 ? -6.821 -2.424 35.898 1.00 95.44 98 GLN A O 1
ATOM 779 N N . GLY A 1 99 ? -5.487 -2.499 34.102 1.00 93.31 99 GLY A N 1
ATOM 780 C CA . GLY A 1 99 ? -6.556 -2.381 33.114 1.00 93.31 99 GLY A CA 1
ATOM 781 C C . GLY A 1 99 ? -7.164 -0.975 33.064 1.00 93.31 99 GLY A C 1
ATOM 782 O O . GLY A 1 99 ? -6.530 0.005 33.448 1.00 93.31 99 GLY A O 1
ATOM 783 N N . SER A 1 100 ? -8.396 -0.875 32.559 1.00 94.62 100 SER A N 1
ATOM 784 C CA . SER A 1 100 ? -9.193 0.360 32.593 1.00 94.62 100 SER A CA 1
ATOM 785 C C . SER A 1 100 ? -10.108 0.371 33.816 1.00 94.62 100 SER A C 1
ATOM 787 O O . SER A 1 100 ? -10.784 -0.622 34.080 1.00 94.62 100 SER A O 1
ATOM 789 N N . ALA A 1 101 ? -10.214 1.507 34.507 1.00 93.44 101 ALA A N 1
ATOM 790 C CA . ALA A 1 101 ? -11.108 1.668 35.655 1.00 93.44 101 ALA A CA 1
ATOM 791 C C . ALA A 1 101 ? -12.576 1.895 35.250 1.00 93.44 101 ALA A C 1
ATOM 793 O O . ALA A 1 101 ? -13.482 1.763 36.071 1.00 93.44 101 ALA A O 1
ATOM 794 N N . SER A 1 102 ? -12.833 2.248 33.987 1.00 95.12 102 SER A N 1
ATOM 795 C CA . SER A 1 102 ? -14.182 2.458 33.457 1.00 95.12 102 SER A CA 1
ATOM 796 C C . SER A 1 102 ? -14.286 2.103 31.975 1.00 95.12 102 SER A C 1
ATOM 798 O O . SER A 1 102 ? -13.289 2.061 31.251 1.00 95.12 102 SER A O 1
ATOM 800 N N . GLN A 1 103 ? -15.519 1.920 31.493 1.00 91.31 103 GLN A N 1
ATOM 801 C CA . GLN A 1 103 ? -15.790 1.763 30.063 1.00 91.31 103 GLN A CA 1
ATOM 802 C C . GLN A 1 103 ? -15.313 2.981 29.256 1.00 91.31 103 GLN A C 1
ATOM 804 O O . GLN A 1 103 ? -14.759 2.812 28.176 1.00 91.31 103 GLN A O 1
ATOM 809 N N . ALA A 1 104 ? -15.488 4.199 29.778 1.00 91.94 104 ALA A N 1
ATOM 810 C CA . ALA A 1 104 ? -15.061 5.419 29.095 1.00 91.94 104 ALA A CA 1
ATOM 811 C C . ALA A 1 104 ? -13.538 5.458 28.896 1.00 91.94 104 ALA A C 1
ATOM 813 O O . ALA A 1 104 ? -13.061 5.779 27.810 1.00 91.94 104 ALA A O 1
ATOM 814 N N . GLU A 1 105 ? -12.777 5.064 29.919 1.00 92.50 105 GLU A N 1
ATOM 815 C CA . GLU A 1 105 ? -11.320 4.948 29.836 1.00 92.50 105 GLU A CA 1
ATOM 816 C C . GLU A 1 105 ? -10.895 3.855 28.847 1.00 92.50 105 GLU A C 1
ATOM 818 O O . GLU A 1 105 ? -9.990 4.063 28.039 1.00 92.50 105 GLU A O 1
ATOM 823 N N . HIS A 1 106 ? -11.591 2.715 28.849 1.00 91.75 106 HIS A N 1
ATOM 824 C CA . HIS A 1 106 ? -11.329 1.640 27.897 1.00 91.75 106 HIS A CA 1
ATOM 825 C C . HIS A 1 106 ? -11.579 2.080 26.449 1.00 91.75 106 HIS A C 1
ATOM 827 O O . HIS A 1 106 ? -10.744 1.860 25.574 1.00 91.75 106 HIS A O 1
ATOM 833 N N . LEU A 1 107 ? -12.694 2.765 26.190 1.00 91.25 107 LEU A N 1
ATOM 834 C CA . LEU A 1 107 ? -13.016 3.291 24.864 1.00 91.25 107 LEU A CA 1
ATOM 835 C C . LEU A 1 107 ? -12.030 4.381 24.431 1.00 91.25 107 LEU A C 1
ATOM 837 O O . LEU A 1 107 ? -11.622 4.396 23.273 1.00 91.25 107 LEU A O 1
ATOM 841 N N . ALA A 1 108 ? -11.579 5.242 25.348 1.00 91.38 108 ALA A N 1
ATOM 842 C CA . ALA A 1 108 ? -10.525 6.214 25.065 1.00 91.38 108 ALA A CA 1
ATOM 843 C C . ALA A 1 108 ? -9.202 5.528 24.681 1.00 91.38 108 ALA A C 1
ATOM 845 O O . ALA A 1 108 ? -8.517 5.981 23.761 1.00 91.38 108 ALA A O 1
ATOM 846 N N . ARG A 1 109 ? -8.871 4.403 25.331 1.00 91.00 109 ARG A N 1
ATOM 847 C CA . ARG A 1 109 ? -7.708 3.575 24.988 1.00 91.00 109 ARG A CA 1
ATOM 848 C C . ARG A 1 109 ? -7.847 2.928 23.614 1.00 91.00 109 ARG A C 1
ATOM 850 O O . ARG A 1 109 ? -6.889 2.948 22.856 1.00 91.00 109 ARG A O 1
ATOM 857 N N . LEU A 1 110 ? -9.015 2.385 23.271 1.00 91.25 110 LEU A N 1
ATOM 858 C CA . LEU A 1 110 ? -9.261 1.822 21.937 1.00 91.25 110 LEU A CA 1
ATOM 859 C C . LEU A 1 110 ? -9.208 2.902 20.852 1.00 91.25 110 LEU A C 1
ATOM 861 O O . LEU A 1 110 ? -8.590 2.699 19.810 1.00 91.25 110 LEU A O 1
ATOM 865 N N . ARG A 1 111 ? -9.780 4.079 21.123 1.00 93.44 111 ARG A N 1
ATOM 866 C CA . ARG A 1 111 ? -9.728 5.236 20.224 1.00 93.44 111 ARG A CA 1
ATOM 867 C C . ARG A 1 111 ? -8.295 5.676 19.929 1.00 93.44 111 ARG A C 1
ATOM 869 O O . ARG A 1 111 ? -8.019 6.074 18.804 1.00 93.44 111 ARG A O 1
ATOM 876 N N . SER A 1 112 ? -7.374 5.590 20.893 1.00 89.75 112 SER A N 1
ATOM 877 C CA . SER A 1 112 ? -5.965 5.955 20.665 1.00 89.75 112 SER A CA 1
ATOM 878 C C . SER A 1 112 ? -5.203 4.965 19.778 1.00 89.75 112 SER A C 1
ATOM 880 O O . SER A 1 112 ? -4.127 5.291 19.275 1.00 89.75 112 SER A O 1
ATOM 882 N N . LEU A 1 113 ? -5.759 3.771 19.542 1.00 90.69 113 LEU A N 1
ATOM 883 C CA . LEU A 1 113 ? -5.231 2.819 18.563 1.00 90.69 113 LEU A CA 1
ATOM 884 C C . LEU A 1 113 ? -5.566 3.233 17.130 1.00 90.69 113 LEU A C 1
ATOM 886 O O . LEU A 1 113 ? -4.960 2.691 16.204 1.00 90.69 113 LEU A O 1
ATOM 890 N N . SER A 1 114 ? -6.501 4.172 16.960 1.00 93.06 114 SER A N 1
ATOM 891 C CA . SER A 1 114 ? -6.866 4.740 15.674 1.00 93.06 114 SER A CA 1
ATOM 892 C C . SER A 1 114 ? -6.146 6.063 15.429 1.00 93.06 114 SER A C 1
ATOM 894 O O . SER A 1 114 ? -6.258 7.008 16.211 1.00 93.06 114 SER A O 1
ATOM 896 N N . ASN A 1 115 ? -5.444 6.165 14.308 1.00 88.94 115 ASN A N 1
ATOM 897 C CA . ASN A 1 115 ? -4.804 7.395 13.857 1.00 88.94 115 ASN A CA 1
ATOM 898 C C . ASN A 1 115 ? -4.936 7.538 12.338 1.00 88.94 115 ASN A C 1
ATOM 900 O O . ASN A 1 115 ? -5.348 6.607 11.648 1.00 88.94 115 ASN A O 1
ATOM 904 N N . GLY A 1 116 ? -4.661 8.731 11.818 1.00 89.38 116 GLY A N 1
ATOM 905 C CA . GLY A 1 116 ? -4.906 9.007 10.414 1.00 89.38 116 GLY A CA 1
ATOM 906 C C . GLY A 1 116 ? -4.276 10.291 9.918 1.00 89.38 116 GLY A C 1
ATOM 907 O O . GLY A 1 116 ? -4.283 11.296 10.628 1.00 89.38 116 GLY A O 1
ATOM 908 N N . GLY A 1 117 ? -3.814 10.255 8.674 1.00 89.44 117 GLY A N 1
ATOM 909 C CA . GLY A 1 117 ? -3.406 11.421 7.910 1.00 89.44 117 GLY A CA 1
ATOM 910 C C . GLY A 1 117 ? -1.933 11.415 7.516 1.00 89.44 117 GLY A C 1
ATOM 911 O O . GLY A 1 117 ? -1.403 10.389 7.090 1.00 89.44 117 GLY A O 1
ATOM 912 N N . LEU A 1 118 ? -1.296 12.586 7.604 1.00 87.31 118 LEU A N 1
ATOM 913 C CA . LEU A 1 118 ? 0.136 12.759 7.354 1.00 87.31 118 LEU A CA 1
ATOM 914 C C . LEU A 1 118 ? 0.932 12.042 8.447 1.00 87.31 118 LEU A C 1
ATOM 916 O O . LEU A 1 118 ? 0.726 12.316 9.628 1.00 87.31 118 LEU A O 1
ATOM 920 N N . ASN A 1 119 ? 1.825 11.139 8.051 1.00 86.75 119 ASN A N 1
ATOM 921 C CA . ASN A 1 119 ? 2.663 10.398 8.988 1.00 86.75 119 ASN A CA 1
ATOM 922 C C . ASN A 1 119 ? 4.110 10.897 8.937 1.00 86.75 119 ASN A C 1
ATOM 924 O O . ASN A 1 119 ? 4.579 11.533 9.873 1.00 86.75 119 ASN A O 1
ATOM 928 N N . GLU A 1 120 ? 4.789 10.687 7.808 1.00 89.69 120 GLU A N 1
ATOM 929 C CA . GLU A 1 120 ? 6.205 11.028 7.638 1.00 89.69 120 GLU A CA 1
ATOM 930 C C . GLU A 1 120 ? 6.460 11.620 6.247 1.00 89.69 120 GLU A C 1
ATOM 932 O O . GLU A 1 120 ? 5.798 11.214 5.286 1.00 89.69 120 GLU A O 1
ATOM 937 N N . PRO A 1 121 ? 7.430 12.535 6.085 1.00 91.12 121 PRO A N 1
ATOM 938 C CA . PRO A 1 121 ? 7.835 13.001 4.767 1.00 91.12 121 PRO A CA 1
ATOM 939 C C . PRO A 1 121 ? 8.488 11.863 3.970 1.00 91.12 121 PRO A C 1
ATOM 941 O O . PRO A 1 121 ? 9.284 11.075 4.493 1.00 91.12 121 PRO A O 1
ATOM 944 N N . LEU A 1 122 ? 8.172 11.797 2.680 1.00 82.75 122 LEU A N 1
ATOM 945 C CA . LEU A 1 122 ? 8.807 10.888 1.735 1.00 82.75 122 LEU A CA 1
ATOM 946 C C . LEU A 1 122 ? 10.113 11.497 1.233 1.00 82.75 122 LEU A C 1
ATOM 948 O O . LEU A 1 122 ? 10.245 12.709 1.061 1.00 82.75 122 LEU A O 1
ATOM 952 N N . GLN A 1 123 ? 11.079 10.637 0.927 1.00 80.56 123 GLN A N 1
ATOM 953 C CA . GLN A 1 123 ? 12.144 11.030 0.013 1.00 80.56 123 GLN A CA 1
ATOM 954 C C . GLN A 1 123 ? 11.565 11.328 -1.379 1.00 80.56 123 GLN A C 1
ATOM 956 O O . GLN A 1 123 ? 10.529 10.756 -1.729 1.00 80.56 123 GLN A O 1
ATOM 961 N N . PRO A 1 124 ? 12.237 12.172 -2.189 1.00 76.19 124 PRO A N 1
ATOM 962 C CA . PRO A 1 124 ? 11.778 12.500 -3.532 1.00 76.19 124 PRO A CA 1
ATOM 963 C C . PRO A 1 124 ? 11.439 11.242 -4.332 1.00 76.19 124 PRO A C 1
ATOM 965 O O . PRO A 1 124 ? 12.293 10.377 -4.551 1.00 76.19 124 PRO A O 1
ATOM 968 N N . LEU A 1 125 ? 10.180 11.137 -4.749 1.00 66.38 125 LEU A N 1
ATOM 969 C CA . LEU A 1 125 ? 9.709 10.004 -5.529 1.00 66.38 125 LEU A CA 1
ATOM 970 C C . LEU A 1 125 ? 10.008 10.224 -7.017 1.00 66.38 125 LEU A C 1
ATOM 972 O O . LEU A 1 125 ? 9.862 11.341 -7.521 1.00 66.38 125 LEU A O 1
ATOM 976 N N . PRO A 1 126 ? 10.389 9.170 -7.760 1.00 63.25 126 PRO A N 1
ATOM 977 C CA . PRO A 1 126 ? 10.459 9.257 -9.209 1.00 63.25 126 PRO A CA 1
ATOM 978 C C . PRO A 1 126 ? 9.076 9.585 -9.781 1.00 63.25 126 PRO A C 1
ATOM 980 O O . PRO A 1 126 ? 8.048 9.068 -9.339 1.00 63.25 126 PRO A O 1
ATOM 983 N N . HIS A 1 127 ? 9.055 10.440 -10.800 1.00 70.81 127 HIS A N 1
ATOM 984 C CA . HIS A 1 127 ? 7.843 10.673 -11.572 1.00 70.81 127 HIS A CA 1
ATOM 985 C C . HIS A 1 127 ? 7.625 9.518 -12.554 1.00 70.81 127 HIS A C 1
ATOM 987 O O . HIS A 1 127 ? 8.542 9.091 -13.260 1.00 70.81 127 HIS A O 1
ATOM 993 N N . TYR A 1 128 ? 6.397 9.011 -12.585 1.00 69.25 128 TYR A N 1
ATOM 994 C CA . TYR A 1 128 ? 5.962 7.955 -13.482 1.00 69.25 128 TYR A CA 1
ATOM 995 C C . TYR A 1 128 ? 4.901 8.500 -14.436 1.00 69.25 128 TYR A C 1
ATOM 997 O O . TYR A 1 128 ? 4.029 9.256 -14.026 1.00 69.25 128 TYR A O 1
ATOM 1005 N N . ALA A 1 129 ? 4.901 8.060 -15.696 1.00 66.38 129 ALA A N 1
ATOM 1006 C CA . ALA A 1 129 ? 3.990 8.587 -16.721 1.00 66.38 129 ALA A CA 1
ATOM 1007 C C . ALA A 1 129 ? 2.490 8.486 -16.359 1.00 66.38 129 ALA A C 1
ATOM 1009 O O . ALA A 1 129 ? 1.676 9.270 -16.847 1.00 66.38 129 ALA A O 1
ATOM 1010 N N . TRP A 1 130 ? 2.106 7.529 -15.507 1.00 74.69 130 TRP A N 1
ATOM 1011 C CA . TRP A 1 130 ? 0.725 7.387 -15.042 1.00 74.69 130 TRP A CA 1
ATOM 1012 C C . TRP A 1 130 ? 0.322 8.455 -14.007 1.00 74.69 130 TRP A C 1
ATOM 1014 O O . TRP A 1 130 ? -0.867 8.743 -13.891 1.00 74.69 130 TRP A O 1
ATOM 1024 N N . HIS A 1 131 ? 1.276 9.107 -13.327 1.00 82.25 131 HIS A N 1
ATOM 1025 C CA . HIS A 1 131 ? 1.008 10.236 -12.425 1.00 82.25 131 HIS A CA 1
ATOM 1026 C C . HIS A 1 131 ? 0.304 11.383 -13.156 1.00 82.25 131 HIS A C 1
ATOM 1028 O O . HIS A 1 131 ? -0.621 11.990 -12.623 1.00 82.25 131 HIS A O 1
ATOM 1034 N N . ASP A 1 132 ? 0.662 11.631 -14.419 1.00 82.38 132 ASP A N 1
ATOM 1035 C CA . ASP A 1 132 ? 0.027 12.679 -15.225 1.00 82.38 132 ASP A CA 1
ATOM 1036 C C . ASP A 1 132 ? -1.439 12.359 -15.553 1.00 82.38 132 ASP A C 1
ATOM 1038 O O . ASP A 1 132 ? -2.226 13.266 -15.842 1.00 82.38 132 ASP A O 1
ATOM 1042 N N . LYS A 1 133 ? -1.813 11.074 -15.494 1.00 81.31 133 LYS A N 1
ATOM 1043 C CA . LYS A 1 133 ? -3.145 10.550 -15.829 1.00 81.31 133 LYS A CA 1
ATOM 1044 C C . LYS A 1 133 ? -4.125 10.598 -14.663 1.00 81.31 133 LYS A C 1
ATOM 1046 O O . LYS A 1 133 ? -5.318 10.377 -14.876 1.00 81.31 133 LYS A O 1
ATOM 1051 N N . VAL A 1 134 ? -3.648 10.911 -13.461 1.00 90.12 134 VAL A N 1
ATOM 1052 C CA . VAL A 1 134 ? -4.459 10.963 -12.244 1.00 90.12 134 VAL A CA 1
ATOM 1053 C C . VAL A 1 134 ? -4.370 12.330 -11.575 1.00 90.12 134 VAL A C 1
ATOM 1055 O O . VAL A 1 134 ? -3.465 13.130 -11.817 1.00 90.12 134 VAL A O 1
ATOM 1058 N N . GLU A 1 135 ? -5.357 12.620 -10.749 1.00 96.00 135 GLU A N 1
ATOM 1059 C CA . GLU A 1 135 ? -5.423 13.802 -9.904 1.00 96.00 135 GLU A CA 1
ATOM 1060 C C . GLU A 1 135 ? -4.853 13.455 -8.526 1.00 96.00 135 GLU A C 1
ATOM 1062 O O . GLU A 1 135 ? -5.550 12.867 -7.699 1.00 96.00 135 GLU A O 1
ATOM 1067 N N . ARG A 1 136 ? -3.575 13.784 -8.299 1.00 93.81 136 ARG A N 1
ATOM 1068 C CA . ARG A 1 136 ? -2.877 13.543 -7.028 1.00 93.81 136 ARG A CA 1
ATOM 1069 C C . ARG A 1 136 ? -3.673 14.108 -5.848 1.00 93.81 136 ARG A C 1
ATOM 1071 O O . ARG A 1 136 ? -4.118 15.254 -5.884 1.00 93.81 136 ARG A O 1
ATOM 1078 N N . PHE A 1 137 ? -3.807 13.323 -4.785 1.00 94.81 137 PHE A N 1
ATOM 1079 C CA . PHE A 1 137 ? -4.313 13.822 -3.514 1.00 94.81 137 PHE A CA 1
ATOM 1080 C C . PHE A 1 137 ? -3.227 14.605 -2.765 1.00 94.81 137 PHE A C 1
ATOM 1082 O O . PHE A 1 137 ? -2.201 14.042 -2.387 1.00 94.81 137 PHE A O 1
ATOM 1089 N N . GLY A 1 138 ? -3.478 15.889 -2.510 1.00 91.06 138 GLY A N 1
ATOM 1090 C CA . GLY A 1 138 ? -2.487 16.779 -1.902 1.00 91.06 138 GLY A CA 1
ATOM 1091 C C . GLY A 1 138 ? -1.352 17.147 -2.865 1.00 91.06 138 GLY A C 1
ATOM 1092 O O . GLY A 1 138 ? -1.305 16.687 -4.004 1.00 91.06 138 GLY A O 1
ATOM 1093 N N . ASN A 1 139 ? -0.441 18.003 -2.400 1.00 87.75 139 ASN A N 1
ATOM 1094 C CA . ASN A 1 139 ? 0.659 18.535 -3.216 1.00 87.75 139 ASN A CA 1
ATOM 1095 C C . ASN A 1 139 ? 2.048 18.211 -2.652 1.00 87.75 139 ASN A C 1
ATOM 1097 O O . ASN A 1 139 ? 3.046 18.496 -3.309 1.00 87.75 139 ASN A O 1
ATOM 1101 N N . ASP A 1 140 ? 2.106 17.599 -1.470 1.00 85.12 140 ASP A N 1
ATOM 1102 C CA . ASP A 1 140 ? 3.345 17.352 -0.742 1.00 85.12 140 ASP A CA 1
ATOM 1103 C C . ASP A 1 140 ? 3.698 15.860 -0.743 1.00 85.12 140 ASP A C 1
ATOM 1105 O O . ASP A 1 140 ? 2.829 14.983 -0.719 1.00 85.12 140 ASP A O 1
ATOM 1109 N N . ASP A 1 141 ? 4.994 15.562 -0.742 1.00 87.81 141 ASP A N 1
ATOM 1110 C CA . ASP A 1 141 ? 5.525 14.200 -0.717 1.00 87.81 141 ASP A CA 1
ATOM 1111 C C . ASP A 1 141 ? 5.492 13.645 0.715 1.00 87.81 141 ASP A C 1
ATOM 1113 O O . ASP A 1 141 ? 6.493 13.647 1.426 1.00 87.81 141 ASP A O 1
ATOM 1117 N N . TRP A 1 142 ? 4.316 13.189 1.151 1.00 92.12 142 TRP A N 1
ATOM 1118 C CA . TRP A 1 142 ? 4.098 12.594 2.474 1.00 92.12 142 TRP A CA 1
ATOM 1119 C C . TRP A 1 142 ? 3.583 11.163 2.399 1.00 92.12 142 TRP A C 1
ATOM 1121 O O . TRP A 1 142 ? 2.703 10.842 1.601 1.00 92.12 142 TRP A O 1
ATOM 1131 N N . TYR A 1 143 ? 4.093 10.317 3.293 1.00 89.31 143 TYR A N 1
ATOM 1132 C CA . TYR A 1 143 ? 3.517 9.016 3.577 1.00 89.31 143 TYR A CA 1
ATOM 1133 C C . TYR A 1 143 ? 2.200 9.243 4.309 1.00 89.31 143 TYR A C 1
ATOM 1135 O O . TYR A 1 143 ? 2.173 9.799 5.414 1.00 89.31 143 TYR A O 1
ATOM 1143 N N . LEU A 1 144 ? 1.107 8.828 3.678 1.00 92.88 144 LEU A N 1
ATOM 1144 C CA . LEU A 1 144 ? -0.221 8.898 4.270 1.00 92.88 144 LEU A CA 1
ATOM 1145 C C . LEU A 1 144 ? -0.521 7.572 4.950 1.00 92.88 144 LEU A C 1
ATOM 1147 O O . LEU A 1 144 ? -0.261 6.522 4.365 1.00 92.88 144 LEU A O 1
ATOM 1151 N N . ASN A 1 145 ? -1.073 7.622 6.156 1.00 92.62 145 ASN A N 1
ATOM 1152 C CA . ASN A 1 145 ? -1.340 6.431 6.947 1.00 92.62 145 ASN A CA 1
ATOM 1153 C C . ASN A 1 145 ? -2.615 6.602 7.766 1.00 92.62 145 ASN A C 1
ATOM 1155 O O . ASN A 1 145 ? -2.751 7.587 8.488 1.00 92.62 145 ASN A O 1
ATOM 1159 N N . TRP A 1 146 ? -3.510 5.627 7.697 1.00 95.69 146 TRP A N 1
ATOM 1160 C CA . TRP A 1 146 ? -4.663 5.491 8.572 1.00 95.69 146 TRP A CA 1
ATOM 1161 C C . TRP A 1 146 ? -4.685 4.093 9.149 1.00 95.69 146 TRP A C 1
ATOM 1163 O O . TRP A 1 146 ? -4.782 3.110 8.424 1.00 95.69 146 TRP A O 1
ATOM 1173 N N . LEU A 1 147 ? -4.647 4.026 10.468 1.00 93.38 147 LEU A N 1
ATOM 1174 C CA . LEU A 1 147 ? -4.921 2.830 11.240 1.00 93.38 147 LEU A CA 1
ATOM 1175 C C . LEU A 1 147 ? -6.279 3.053 11.879 1.00 93.38 147 LEU A C 1
ATOM 1177 O O . LEU A 1 147 ? -6.411 3.935 12.721 1.00 93.38 147 LEU A O 1
ATOM 1181 N N . LEU A 1 148 ? -7.296 2.318 11.443 1.00 94.31 148 LEU A N 1
ATOM 1182 C CA . LEU A 1 148 ? -8.634 2.382 12.013 1.00 94.31 148 LEU A CA 1
ATOM 1183 C C . LEU A 1 148 ? -8.894 1.061 12.730 1.00 94.31 148 LEU A C 1
ATOM 1185 O O . LEU A 1 148 ? -9.149 0.022 12.110 1.00 94.31 148 LEU A O 1
ATOM 1189 N N . TYR A 1 149 ? -8.802 1.111 14.057 1.00 92.44 149 TYR A N 1
ATOM 1190 C CA . TYR A 1 149 ? -9.020 -0.056 14.893 1.00 92.44 149 TYR A CA 1
ATOM 1191 C C . TYR A 1 149 ? -10.448 -0.589 14.666 1.00 92.44 149 TYR A C 1
ATOM 1193 O O . TYR A 1 149 ? -11.389 0.207 14.623 1.00 92.44 149 TYR A O 1
ATOM 1201 N N . PRO A 1 150 ? -10.645 -1.915 14.549 1.00 92.06 150 PRO A N 1
ATOM 1202 C CA . PRO A 1 150 ? -9.653 -2.957 14.819 1.00 92.06 150 PRO A CA 1
ATOM 1203 C C . PRO A 1 150 ? -8.821 -3.435 13.625 1.00 92.06 150 PRO A C 1
ATOM 1205 O O . PRO A 1 150 ? -7.714 -3.908 13.837 1.00 92.06 150 PRO A O 1
ATOM 1208 N N . THR A 1 151 ? -9.320 -3.379 12.394 1.00 94.56 151 THR A N 1
ATOM 1209 C CA . THR A 1 151 ? -8.800 -4.256 11.323 1.00 94.56 151 THR A CA 1
ATOM 1210 C C . THR A 1 151 ? -8.485 -3.548 10.016 1.00 94.56 151 THR A C 1
ATOM 1212 O O . THR A 1 151 ? -8.054 -4.202 9.064 1.00 94.56 151 THR A O 1
ATOM 1215 N N . LEU A 1 152 ? -8.711 -2.239 9.940 1.00 95.25 152 LEU A N 1
ATOM 1216 C CA . LEU A 1 152 ? -8.573 -1.489 8.703 1.00 95.25 152 LEU A CA 1
ATOM 1217 C C . LEU A 1 152 ? -7.305 -0.642 8.737 1.00 95.25 152 LEU A C 1
ATOM 1219 O O . LEU A 1 152 ? -7.087 0.152 9.651 1.00 95.25 152 LEU A O 1
ATOM 1223 N N . HIS A 1 153 ? -6.496 -0.792 7.701 1.00 95.00 153 HIS A N 1
ATOM 1224 C CA . HIS A 1 153 ? -5.343 0.045 7.439 1.00 95.00 153 HIS A CA 1
ATOM 1225 C C . HIS A 1 153 ? -5.457 0.628 6.030 1.00 95.00 153 HIS A C 1
ATOM 1227 O O . HIS A 1 153 ? -5.892 -0.049 5.102 1.00 95.00 153 HIS A O 1
ATOM 1233 N N . ILE A 1 154 ? -5.129 1.905 5.869 1.00 95.88 154 ILE A N 1
ATOM 1234 C CA . ILE A 1 154 ? -5.087 2.579 4.573 1.00 95.88 154 ILE A CA 1
ATOM 1235 C C . ILE A 1 154 ? -3.785 3.354 4.510 1.00 95.88 154 ILE A C 1
ATOM 1237 O O . ILE A 1 154 ? -3.469 4.089 5.442 1.00 95.88 154 ILE A O 1
ATOM 1241 N N . ALA A 1 155 ? -3.060 3.257 3.404 1.00 92.94 155 ALA A N 1
ATOM 1242 C CA . ALA A 1 155 ? -1.840 4.027 3.229 1.00 92.94 155 ALA A CA 1
ATOM 1243 C C . ALA A 1 155 ? -1.671 4.561 1.810 1.00 92.94 155 ALA A C 1
ATOM 1245 O O . ALA A 1 155 ? -2.277 4.084 0.850 1.00 92.94 155 ALA A O 1
ATOM 1246 N N . SER A 1 156 ? -0.801 5.559 1.682 1.00 92.44 156 SER A N 1
ATOM 1247 C CA . SER A 1 156 ? -0.251 5.996 0.405 1.00 92.44 156 SER A CA 1
ATOM 1248 C C . SER A 1 156 ? 1.255 6.170 0.538 1.00 92.44 156 SER A C 1
ATOM 1250 O O . SER A 1 156 ? 1.735 7.157 1.095 1.00 92.44 156 SER A O 1
ATOM 1252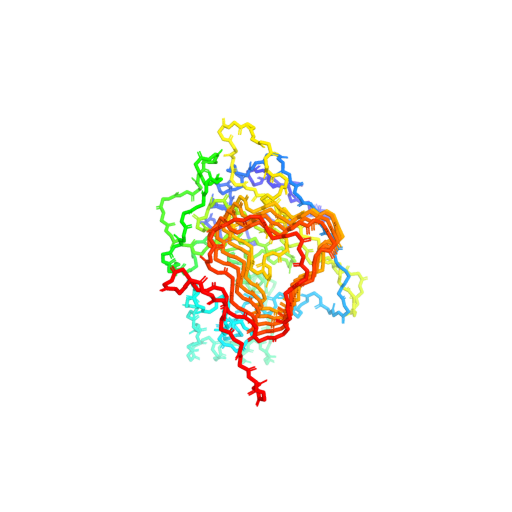 N N . GLY A 1 157 ? 2.001 5.208 -0.008 1.00 85.56 157 GLY A N 1
ATOM 1253 C CA . GLY A 1 157 ? 3.454 5.304 -0.173 1.00 85.56 157 GLY A CA 1
ATOM 1254 C C . GLY A 1 157 ? 3.881 6.120 -1.396 1.00 85.56 157 GLY A C 1
ATOM 1255 O O . GLY A 1 157 ? 5.061 6.405 -1.562 1.00 85.56 157 GLY A O 1
ATOM 1256 N N . SER A 1 158 ? 2.932 6.507 -2.253 1.00 83.62 158 SER A N 1
ATOM 1257 C CA . SER A 1 158 ? 3.174 7.288 -3.469 1.00 83.62 158 SER A CA 1
ATOM 1258 C C . SER A 1 158 ? 2.919 8.785 -3.280 1.00 83.62 158 SER A C 1
ATOM 1260 O O . SER A 1 158 ? 2.909 9.528 -4.253 1.00 83.62 158 SER A O 1
ATOM 1262 N N . GLY A 1 159 ? 2.679 9.256 -2.054 1.00 87.38 159 GLY A N 1
ATOM 1263 C CA . GLY A 1 159 ? 2.405 10.672 -1.809 1.00 87.38 159 GLY A CA 1
ATOM 1264 C C . GLY A 1 159 ? 1.046 11.132 -2.341 1.00 87.38 159 GLY A C 1
ATOM 1265 O O . GLY A 1 159 ? 0.907 12.291 -2.722 1.00 87.38 159 GLY A O 1
ATOM 1266 N N . GLY A 1 160 ? 0.058 10.235 -2.412 1.00 92.81 160 GLY A N 1
ATOM 1267 C CA . GLY A 1 160 ? -1.312 10.550 -2.823 1.00 92.81 160 GLY A CA 1
ATOM 1268 C C . GLY A 1 160 ? -1.650 10.253 -4.286 1.00 92.81 160 GLY A C 1
ATOM 1269 O O . GLY A 1 160 ? -2.741 10.610 -4.728 1.00 92.81 160 GLY A O 1
ATOM 1270 N N . TYR A 1 161 ? -0.765 9.607 -5.053 1.00 91.25 161 TYR A N 1
ATOM 1271 C CA . TYR A 1 161 ? -1.087 9.142 -6.414 1.00 91.25 161 TYR A CA 1
ATOM 1272 C C . TYR A 1 161 ? -1.847 7.809 -6.432 1.00 91.25 161 TYR A C 1
ATOM 1274 O O . TYR A 1 161 ? -2.560 7.512 -7.389 1.00 91.25 161 TYR A O 1
ATOM 1282 N N . SER A 1 162 ? -1.699 6.996 -5.392 1.00 91.94 162 SER A N 1
ATOM 1283 C CA . SER A 1 162 ? -2.343 5.694 -5.224 1.00 91.94 162 SER A CA 1
ATOM 1284 C C . SER A 1 162 ? -2.493 5.358 -3.749 1.00 91.94 162 SER A C 1
ATOM 1286 O O . SER A 1 162 ? -1.782 5.903 -2.900 1.00 91.94 162 SER A O 1
ATOM 1288 N N . PHE A 1 163 ? -3.424 4.464 -3.448 1.00 94.38 163 PHE A N 1
ATOM 1289 C CA . PHE A 1 163 ? -3.743 4.049 -2.096 1.00 94.38 163 PHE A CA 1
ATOM 1290 C C . PHE A 1 163 ? -3.860 2.537 -2.026 1.00 94.38 163 PHE A C 1
ATOM 1292 O O . PHE A 1 163 ? -4.376 1.887 -2.940 1.00 94.38 163 PHE A O 1
ATOM 1299 N N . ILE A 1 164 ? -3.381 2.010 -0.911 1.00 91.56 164 ILE A N 1
ATOM 1300 C CA . ILE A 1 164 ? -3.595 0.639 -0.487 1.00 91.56 164 ILE A CA 1
ATOM 1301 C C . ILE A 1 164 ? -4.594 0.656 0.664 1.00 91.56 164 ILE A C 1
ATOM 1303 O O . ILE A 1 164 ? -4.504 1.502 1.554 1.00 91.56 164 ILE A O 1
ATOM 1307 N N . ILE A 1 165 ? -5.559 -0.251 0.625 1.00 94.88 165 ILE A N 1
ATOM 1308 C CA . ILE A 1 165 ? -6.549 -0.463 1.677 1.00 94.88 165 ILE A CA 1
ATOM 1309 C C . ILE A 1 165 ? -6.424 -1.921 2.090 1.00 94.88 165 ILE A C 1
ATOM 1311 O O . ILE A 1 165 ? -6.672 -2.823 1.296 1.00 94.88 165 ILE A O 1
ATOM 1315 N N . GLU A 1 166 ? -6.043 -2.155 3.330 1.00 93.12 166 GLU A N 1
ATOM 1316 C CA . GLU A 1 166 ? -5.810 -3.472 3.896 1.00 93.12 166 GLU A CA 1
ATOM 1317 C C . GLU A 1 166 ? -6.866 -3.751 4.957 1.00 93.12 166 GLU A C 1
ATOM 1319 O O . GLU A 1 166 ? -6.919 -3.098 6.004 1.00 93.12 166 GLU A O 1
ATOM 1324 N N . HIS A 1 167 ? -7.716 -4.739 4.694 1.00 94.62 167 HIS A N 1
ATOM 1325 C CA . HIS A 1 167 ? -8.709 -5.197 5.650 1.00 94.62 167 HIS A CA 1
ATOM 1326 C C . HIS A 1 167 ? -8.321 -6.572 6.197 1.00 94.62 167 HIS A C 1
ATOM 1328 O O . HIS A 1 167 ? -8.377 -7.578 5.493 1.00 94.62 167 HIS A O 1
ATOM 1334 N N . HIS A 1 168 ? -7.944 -6.601 7.473 1.00 94.00 168 HIS A N 1
ATOM 1335 C CA . HIS A 1 168 ? -7.485 -7.787 8.188 1.00 94.00 168 HIS A CA 1
ATOM 1336 C C . HIS A 1 168 ? -8.667 -8.518 8.830 1.00 94.00 168 HIS A C 1
ATOM 1338 O O . HIS A 1 168 ? -9.013 -8.272 9.983 1.00 94.00 168 HIS A O 1
ATOM 1344 N N . GLN A 1 169 ? -9.317 -9.409 8.093 1.00 94.94 169 GLN A N 1
ATOM 1345 C CA . GLN A 1 169 ? -10.546 -10.063 8.530 1.00 94.94 169 GLN A CA 1
ATOM 1346 C C . GLN A 1 169 ? -10.236 -11.280 9.416 1.00 94.94 169 GLN A C 1
ATOM 1348 O O . GLN A 1 169 ? -9.658 -12.262 8.940 1.00 94.94 169 GLN A O 1
ATOM 1353 N N . PRO A 1 170 ? -10.603 -11.262 10.711 1.00 96.44 170 PRO A N 1
ATOM 1354 C CA . PRO A 1 170 ? -10.394 -12.408 11.583 1.00 96.44 170 PRO A CA 1
ATOM 1355 C C . PRO A 1 170 ? -11.289 -13.577 11.165 1.00 96.44 170 PRO A C 1
ATOM 1357 O O . PRO A 1 170 ? -12.511 -13.465 11.215 1.00 96.44 170 PRO A O 1
ATOM 1360 N N . VAL A 1 171 ? -10.684 -14.716 10.825 1.00 96.69 171 VAL A N 1
ATOM 1361 C CA . VAL A 1 171 ? -11.413 -15.968 10.551 1.00 96.69 171 VAL A CA 1
ATOM 1362 C C . VAL A 1 171 ? -11.395 -16.882 11.773 1.00 96.69 171 VAL A C 1
ATOM 1364 O O . VAL A 1 171 ? -12.398 -17.493 12.130 1.00 96.69 171 VAL A O 1
ATOM 1367 N N . SER A 1 172 ? -10.245 -16.977 12.442 1.00 97.38 172 SER A N 1
ATOM 1368 C CA . SER A 1 172 ? -10.091 -17.705 13.702 1.00 97.38 172 SER A CA 1
ATOM 1369 C C . SER A 1 172 ? -8.980 -17.085 14.552 1.00 97.38 172 SER A C 1
ATOM 1371 O O . SER A 1 172 ? -8.332 -16.116 14.156 1.00 97.38 172 SER A O 1
ATOM 1373 N N . ALA A 1 173 ? -8.701 -17.670 15.720 1.00 96.19 173 ALA A N 1
ATOM 1374 C CA . ALA A 1 173 ? -7.569 -17.254 16.543 1.00 96.19 173 ALA A CA 1
ATOM 1375 C C . ALA A 1 173 ? -6.211 -17.352 15.811 1.00 96.19 173 ALA A C 1
ATOM 1377 O O . ALA A 1 173 ? -5.305 -16.597 16.156 1.00 96.19 173 ALA A O 1
ATOM 1378 N N . GLN A 1 174 ? -6.080 -18.228 14.807 1.00 94.69 174 GLN A N 1
ATOM 1379 C CA . GLN A 1 174 ? -4.823 -18.505 14.095 1.00 94.69 174 GLN A CA 1
ATOM 1380 C C . GLN A 1 174 ? -4.871 -18.165 12.595 1.00 94.69 174 GLN A C 1
ATOM 1382 O O . GLN A 1 174 ? -3.883 -18.382 11.901 1.00 94.69 174 GLN A O 1
ATOM 1387 N N . ARG A 1 175 ? -5.998 -17.650 12.085 1.00 94.19 175 ARG A N 1
ATOM 1388 C CA . ARG A 1 175 ? -6.198 -17.381 10.652 1.00 94.19 175 ARG A CA 1
ATOM 1389 C C . ARG A 1 175 ? -6.828 -16.012 10.431 1.00 94.19 175 ARG A C 1
ATOM 1391 O O . ARG A 1 175 ? -7.857 -15.700 11.038 1.00 94.19 175 ARG A O 1
ATOM 1398 N N . THR A 1 176 ? -6.238 -15.248 9.521 1.00 89.81 176 THR A N 1
ATOM 1399 C CA . THR A 1 176 ? -6.726 -13.947 9.054 1.00 89.81 176 THR A CA 1
ATOM 1400 C C . THR A 1 176 ? -6.817 -13.973 7.534 1.00 89.81 176 THR A C 1
ATOM 1402 O O . THR A 1 176 ? -5.899 -14.448 6.871 1.00 89.81 176 THR A O 1
ATOM 1405 N N . GLU A 1 177 ? -7.907 -13.461 6.977 1.00 93.12 177 GLU A N 1
ATOM 1406 C CA . GLU A 1 177 ? -7.995 -13.145 5.551 1.00 93.12 177 GLU A CA 1
ATOM 1407 C C . GLU A 1 177 ? -7.630 -11.673 5.368 1.00 93.12 177 GLU A C 1
ATOM 1409 O O . GLU A 1 177 ? -8.290 -10.785 5.905 1.00 93.12 177 GLU A O 1
ATOM 1414 N N . LEU A 1 178 ? -6.537 -11.409 4.658 1.00 86.19 178 LEU A N 1
ATOM 1415 C CA . LEU A 1 178 ? -6.112 -10.061 4.307 1.00 86.19 178 LEU A CA 1
ATOM 1416 C C . LEU A 1 178 ? -6.699 -9.714 2.942 1.00 86.19 178 LEU A C 1
ATOM 1418 O O . LEU A 1 178 ? -6.194 -10.160 1.913 1.00 86.19 178 LEU A O 1
ATOM 1422 N N . THR A 1 179 ? -7.758 -8.910 2.936 1.00 91.44 179 THR A N 1
ATOM 1423 C CA . THR A 1 179 ? -8.303 -8.356 1.695 1.00 91.44 179 THR A CA 1
ATOM 1424 C C . THR A 1 179 ? -7.628 -7.020 1.415 1.00 91.44 179 THR A C 1
ATOM 1426 O O . THR A 1 179 ? -7.810 -6.052 2.154 1.00 91.44 179 THR A O 1
ATOM 1429 N N . MET A 1 180 ? -6.837 -6.984 0.348 1.00 85.62 180 MET A N 1
ATOM 1430 C CA . MET A 1 180 ? -6.134 -5.807 -0.142 1.00 85.62 180 MET A CA 1
ATOM 1431 C C . MET A 1 180 ? -6.904 -5.203 -1.309 1.00 85.62 180 MET A C 1
ATOM 1433 O O . MET A 1 180 ? -7.221 -5.891 -2.282 1.00 85.62 180 MET A O 1
ATOM 1437 N N . TYR A 1 181 ? -7.144 -3.902 -1.234 1.00 93.25 181 TYR A N 1
ATOM 1438 C CA . TYR A 1 181 ? -7.615 -3.103 -2.350 1.00 93.25 181 TYR A CA 1
ATOM 1439 C C . TYR A 1 181 ? -6.504 -2.148 -2.758 1.00 93.25 181 TYR A C 1
ATOM 1441 O O . TYR A 1 181 ? -5.920 -1.469 -1.912 1.00 93.25 181 TYR A O 1
ATOM 1449 N N . TYR A 1 182 ? -6.251 -2.063 -4.056 1.00 88.75 182 TYR A N 1
ATOM 1450 C CA . TYR A 1 182 ? -5.417 -1.019 -4.628 1.00 88.75 182 TYR A CA 1
ATOM 1451 C C . TYR A 1 182 ? -6.258 -0.132 -5.524 1.00 88.75 182 TYR A C 1
ATOM 1453 O O . TYR A 1 182 ? -7.008 -0.611 -6.377 1.00 88.75 182 TYR A O 1
ATOM 1461 N N . VAL A 1 183 ? -6.085 1.171 -5.341 1.00 94.62 183 VAL A N 1
ATOM 1462 C CA . VAL A 1 183 ? -6.707 2.203 -6.166 1.00 94.62 183 VAL A CA 1
ATOM 1463 C C . VAL A 1 183 ? -5.659 3.232 -6.546 1.00 94.62 183 VAL A C 1
ATOM 1465 O O . VAL A 1 183 ? -4.788 3.582 -5.748 1.00 94.62 183 VAL A O 1
ATOM 1468 N N . THR A 1 184 ? -5.739 3.758 -7.763 1.00 93.19 184 THR A N 1
ATOM 1469 C CA . THR A 1 184 ? -5.077 5.031 -8.044 1.00 93.19 184 THR A CA 1
ATOM 1470 C C . THR A 1 184 ? -5.923 6.166 -7.477 1.00 93.19 184 THR A C 1
ATOM 1472 O O . THR A 1 184 ? -7.110 6.004 -7.181 1.00 93.19 184 THR A O 1
ATOM 1475 N N . ALA A 1 185 ? -5.336 7.350 -7.379 1.00 95.69 185 ALA A N 1
ATOM 1476 C CA . ALA A 1 185 ? -6.124 8.562 -7.327 1.00 95.69 185 ALA A CA 1
ATOM 1477 C C . ALA A 1 185 ? -6.983 8.690 -8.601 1.00 95.69 185 ALA A C 1
ATOM 1479 O O . ALA A 1 185 ? -6.705 8.050 -9.625 1.00 95.69 185 ALA A O 1
ATOM 1480 N N . ARG A 1 186 ? -8.030 9.511 -8.527 1.00 96.88 186 ARG A N 1
ATOM 1481 C CA . ARG A 1 186 ? -9.043 9.688 -9.565 1.00 96.88 186 ARG A CA 1
ATOM 1482 C C . ARG A 1 186 ? -8.379 9.962 -10.903 1.00 96.88 186 ARG A C 1
ATOM 1484 O O . ARG A 1 186 ? -7.564 10.877 -11.036 1.00 96.88 186 ARG A O 1
ATOM 1491 N N . LYS A 1 187 ? -8.729 9.172 -11.910 1.00 91.81 187 LYS A N 1
ATOM 1492 C CA . LYS A 1 187 ? -8.213 9.375 -13.259 1.00 91.81 187 LYS A CA 1
ATOM 1493 C C . LYS A 1 187 ? -8.828 10.622 -13.875 1.00 91.81 187 LYS A C 1
ATOM 1495 O O . LYS A 1 187 ? -10.043 10.793 -13.857 1.00 91.81 187 LYS A O 1
ATOM 1500 N N . LYS A 1 188 ? -7.993 11.428 -14.528 1.00 94.38 188 LYS A N 1
ATOM 1501 C CA . LYS A 1 188 ? -8.449 12.542 -15.377 1.00 94.38 188 LYS A CA 1
ATOM 1502 C C . LYS A 1 188 ? -9.187 12.019 -16.610 1.00 94.38 188 LYS A C 1
ATOM 1504 O O . LYS A 1 188 ? -10.119 12.636 -17.110 1.00 94.38 188 LYS A O 1
ATOM 1509 N N . HIS A 1 189 ? -8.731 10.877 -17.120 1.00 86.62 189 HIS A N 1
ATOM 1510 C CA . HIS A 1 189 ? -9.323 10.151 -18.236 1.00 86.62 189 HIS A CA 1
ATOM 1511 C C . HIS A 1 189 ? -8.861 8.686 -18.201 1.00 86.62 189 HIS A C 1
ATOM 1513 O O . HIS A 1 189 ? -7.829 8.361 -17.611 1.00 86.62 189 HIS A O 1
ATOM 1519 N N . ARG A 1 190 ? -9.589 7.784 -18.869 1.00 80.06 190 ARG A N 1
ATOM 1520 C CA . ARG A 1 190 ? -9.152 6.385 -19.020 1.00 80.06 190 ARG A CA 1
ATOM 1521 C C . ARG A 1 190 ? -7.825 6.319 -19.787 1.00 80.06 190 ARG A C 1
ATOM 1523 O O . ARG A 1 190 ? -7.577 7.134 -20.679 1.00 80.06 190 ARG A O 1
ATOM 1530 N N . TYR A 1 191 ? -6.977 5.353 -19.450 1.00 65.56 191 TYR A N 1
ATOM 1531 C CA . TYR A 1 191 ? -5.724 5.079 -20.151 1.00 65.56 191 TYR A CA 1
ATOM 1532 C C . TYR A 1 191 ? -5.482 3.567 -20.185 1.00 65.56 191 TYR A C 1
ATOM 1534 O O . TYR A 1 191 ? -5.849 2.867 -19.250 1.00 65.56 191 TYR A O 1
ATOM 1542 N N . ALA A 1 192 ? -4.904 3.068 -21.279 1.00 57.53 192 ALA A N 1
ATOM 1543 C CA . ALA A 1 192 ? -4.906 1.640 -21.613 1.00 57.53 192 ALA A CA 1
ATOM 1544 C C . ALA A 1 192 ? -4.084 0.738 -20.675 1.00 57.53 192 ALA A C 1
ATOM 1546 O O . ALA A 1 192 ? -4.199 -0.472 -20.772 1.00 57.53 192 ALA A O 1
ATOM 1547 N N . THR A 1 193 ? -3.250 1.314 -19.808 1.00 68.69 193 THR A N 1
ATOM 1548 C CA . THR A 1 193 ? -2.323 0.584 -18.928 1.00 68.69 193 THR A CA 1
ATOM 1549 C C . THR A 1 193 ? -2.683 0.734 -17.446 1.00 68.69 193 THR A C 1
ATOM 1551 O O . THR A 1 193 ? -1.802 0.621 -16.594 1.00 68.69 193 THR A O 1
ATOM 1554 N N . SER A 1 194 ? -3.921 1.117 -17.113 1.00 68.00 194 SER A N 1
ATOM 1555 C CA . SER A 1 194 ? -4.322 1.358 -15.718 1.00 68.00 194 SER A CA 1
ATOM 1556 C C . SER A 1 194 ? -4.366 0.079 -14.887 1.00 68.00 194 SER A C 1
ATOM 1558 O O . SER A 1 194 ? -3.925 0.073 -13.740 1.00 68.00 194 SER A O 1
ATOM 1560 N N . ASP A 1 195 ? -4.783 -1.018 -15.503 1.00 65.06 195 ASP A N 1
ATOM 1561 C CA . ASP A 1 195 ? -4.713 -2.375 -14.973 1.00 65.06 195 ASP A CA 1
ATOM 1562 C C . ASP A 1 195 ? -3.271 -2.794 -14.652 1.00 65.06 195 ASP A C 1
ATOM 1564 O O . ASP A 1 195 ? -2.996 -3.261 -13.548 1.00 65.06 195 ASP A O 1
ATOM 1568 N N . ALA A 1 196 ? -2.328 -2.543 -15.564 1.00 64.88 196 ALA A N 1
ATOM 1569 C CA . ALA A 1 196 ? -0.910 -2.820 -15.355 1.00 64.88 196 ALA A CA 1
ATOM 1570 C C . ALA A 1 196 ? -0.324 -1.977 -14.210 1.00 64.88 196 ALA A C 1
ATOM 1572 O O . ALA A 1 196 ? 0.500 -2.472 -13.447 1.00 64.88 196 ALA A O 1
ATOM 1573 N N . VAL A 1 197 ? -0.770 -0.725 -14.042 1.00 68.75 197 VAL A N 1
ATOM 1574 C CA . VAL A 1 197 ? -0.375 0.119 -12.901 1.00 68.75 197 VAL A CA 1
ATOM 1575 C C . VAL A 1 197 ? -0.880 -0.472 -11.588 1.00 68.75 197 VAL A C 1
ATOM 1577 O O . VAL A 1 197 ? -0.107 -0.568 -10.636 1.00 68.75 197 VAL A O 1
ATOM 1580 N N . LEU A 1 198 ? -2.149 -0.878 -11.513 1.00 72.00 198 LEU A N 1
ATOM 1581 C CA . LEU A 1 198 ? -2.715 -1.485 -10.306 1.00 72.00 198 LEU A CA 1
ATOM 1582 C C . LEU A 1 198 ? -2.038 -2.820 -9.976 1.00 72.00 198 LEU A C 1
ATOM 1584 O O . LEU A 1 198 ? -1.663 -3.057 -8.828 1.00 72.00 198 LEU A O 1
ATOM 1588 N N . LEU A 1 199 ? -1.815 -3.657 -10.990 1.00 66.56 199 LEU A N 1
ATOM 1589 C CA . LEU A 1 199 ? -1.113 -4.924 -10.836 1.00 66.56 199 LEU A CA 1
ATOM 1590 C C . LEU A 1 199 ? 0.335 -4.705 -10.378 1.00 66.56 199 LEU A C 1
ATOM 1592 O O . LEU A 1 199 ? 0.789 -5.402 -9.478 1.00 66.56 199 LEU A O 1
ATOM 1596 N N . ALA A 1 200 ? 1.027 -3.693 -10.906 1.00 62.31 200 ALA A N 1
ATOM 1597 C CA . ALA A 1 200 ? 2.368 -3.326 -10.462 1.00 62.31 200 ALA A CA 1
ATOM 1598 C C . ALA A 1 200 ? 2.403 -2.813 -9.015 1.00 62.31 200 ALA A C 1
ATOM 1600 O O . ALA A 1 200 ? 3.411 -3.002 -8.351 1.00 62.31 200 ALA A O 1
ATOM 1601 N N . HIS A 1 201 ? 1.336 -2.202 -8.485 1.00 68.81 201 HIS A N 1
ATOM 1602 C CA . HIS A 1 201 ? 1.278 -1.852 -7.058 1.00 68.81 201 HIS A CA 1
ATOM 1603 C C . HIS A 1 201 ? 1.101 -3.088 -6.170 1.00 68.81 201 HIS A C 1
ATOM 1605 O O . HIS A 1 201 ? 1.730 -3.162 -5.118 1.00 68.81 201 HIS A O 1
ATOM 1611 N N . LEU A 1 202 ? 0.302 -4.065 -6.613 1.00 65.69 202 LEU A N 1
ATOM 1612 C CA . LEU A 1 202 ? 0.157 -5.352 -5.926 1.00 65.69 202 LEU A CA 1
ATOM 1613 C C . LEU A 1 202 ? 1.458 -6.172 -5.974 1.00 65.69 202 LEU A C 1
ATOM 1615 O O . LEU A 1 202 ? 1.846 -6.787 -4.986 1.00 65.69 202 LEU A O 1
ATOM 1619 N N . GLN A 1 203 ? 2.133 -6.177 -7.126 1.00 56.78 203 GLN A N 1
ATOM 1620 C CA . GLN A 1 203 ? 3.391 -6.896 -7.365 1.00 56.78 203 GLN A CA 1
ATOM 1621 C C . GLN A 1 203 ? 4.619 -6.141 -6.832 1.00 56.78 203 GLN A C 1
ATOM 1623 O O . GLN A 1 203 ? 5.648 -6.755 -6.565 1.00 56.78 203 GLN A O 1
ATOM 1628 N N . GLY A 1 204 ? 4.501 -4.825 -6.639 1.00 51.66 204 GLY A N 1
ATOM 1629 C CA . GLY A 1 204 ? 5.535 -3.852 -6.262 1.00 51.66 204 GLY A CA 1
ATOM 1630 C C . GLY A 1 204 ? 6.111 -4.000 -4.855 1.00 51.66 204 GLY A C 1
ATOM 1631 O O . GLY A 1 204 ? 6.786 -3.096 -4.365 1.00 51.66 204 GLY A O 1
ATOM 1632 N N . ALA A 1 205 ? 5.922 -5.166 -4.241 1.00 43.28 205 ALA A N 1
ATOM 1633 C CA . ALA A 1 205 ? 6.922 -5.731 -3.352 1.00 43.28 205 ALA A CA 1
ATOM 1634 C C . ALA A 1 205 ? 8.241 -6.071 -4.094 1.00 43.28 205 ALA A C 1
ATOM 1636 O O . ALA A 1 205 ? 9.258 -6.224 -3.421 1.00 43.28 205 ALA A O 1
ATOM 1637 N N . GLU A 1 206 ? 8.282 -6.109 -5.441 1.00 36.25 206 GLU A N 1
ATOM 1638 C CA . GLU A 1 206 ? 9.513 -6.206 -6.251 1.00 36.25 206 GLU A CA 1
ATOM 1639 C C . GLU A 1 206 ? 9.482 -5.330 -7.538 1.00 36.25 206 GLU A C 1
ATOM 1641 O O . GLU A 1 206 ? 8.437 -4.982 -8.077 1.00 36.25 206 GLU A O 1
ATOM 1646 N N . MET A 1 207 ? 10.661 -4.888 -7.989 1.00 44.69 207 MET A N 1
ATOM 1647 C CA . MET A 1 207 ? 10.928 -3.678 -8.789 1.00 44.69 207 MET A CA 1
ATOM 1648 C C . MET A 1 207 ? 10.529 -3.743 -10.284 1.00 44.69 207 MET A C 1
ATOM 1650 O O . MET A 1 207 ? 11.218 -4.368 -11.092 1.00 44.69 207 MET A O 1
ATOM 1654 N N . VAL A 1 208 ? 9.508 -2.975 -10.688 1.00 44.62 208 VAL A N 1
ATOM 1655 C CA . VAL A 1 208 ? 9.127 -2.748 -12.099 1.00 44.62 208 VAL A CA 1
ATOM 1656 C C . VAL A 1 208 ? 8.978 -1.244 -12.369 1.00 44.62 208 VAL A C 1
ATOM 1658 O O . VAL A 1 208 ? 8.199 -0.555 -11.715 1.00 44.62 208 VAL A O 1
ATOM 1661 N N . GLY A 1 209 ? 9.743 -0.711 -13.323 1.00 35.88 209 GLY A N 1
ATOM 1662 C CA . GLY A 1 209 ? 9.708 0.693 -13.737 1.00 35.88 209 GLY A CA 1
ATOM 1663 C C . GLY A 1 209 ? 8.439 1.048 -14.516 1.00 35.88 209 GLY A C 1
ATOM 1664 O O . GLY A 1 209 ? 7.856 0.214 -15.207 1.00 35.88 209 GLY A O 1
ATOM 1665 N N . ALA A 1 210 ? 7.994 2.305 -14.437 1.00 39.44 210 ALA A N 1
ATOM 1666 C CA . ALA A 1 210 ? 6.730 2.715 -15.049 1.00 39.44 210 ALA A CA 1
ATOM 1667 C C . ALA A 1 210 ? 6.644 2.444 -16.556 1.00 39.44 210 ALA A C 1
ATOM 1669 O O . ALA A 1 210 ? 7.585 2.670 -17.315 1.00 39.44 210 ALA A O 1
ATOM 1670 N N . GLY A 1 211 ? 5.472 1.991 -16.998 1.00 42.66 211 GLY A N 1
ATOM 1671 C CA . GLY A 1 211 ? 5.214 1.677 -18.401 1.00 42.66 211 GLY A CA 1
ATOM 1672 C C . GLY A 1 211 ? 5.923 0.421 -18.906 1.00 42.66 211 GLY A C 1
ATOM 1673 O O . GLY A 1 211 ? 5.801 0.127 -20.090 1.00 42.66 211 GLY A O 1
ATOM 1674 N N . ALA A 1 212 ? 6.653 -0.308 -18.054 1.00 58.84 212 ALA A N 1
ATOM 1675 C CA . ALA A 1 212 ? 7.087 -1.649 -18.403 1.00 58.84 212 ALA A CA 1
ATOM 1676 C C . ALA A 1 212 ? 5.863 -2.565 -18.571 1.00 58.84 212 ALA A C 1
ATOM 1678 O O . ALA A 1 212 ? 4.911 -2.496 -17.793 1.00 58.84 212 ALA A O 1
ATOM 1679 N N . ILE A 1 213 ? 5.885 -3.401 -19.604 1.00 57.56 213 ILE A N 1
ATOM 1680 C CA . ILE A 1 213 ? 4.825 -4.355 -19.928 1.00 57.56 213 ILE A CA 1
ATOM 1681 C C . ILE A 1 213 ? 5.369 -5.742 -19.615 1.00 57.56 213 ILE A C 1
ATOM 1683 O O . ILE A 1 213 ? 6.358 -6.155 -20.213 1.00 57.56 213 ILE A O 1
ATOM 1687 N N . VAL A 1 214 ? 4.734 -6.460 -18.690 1.00 76.12 214 VAL A N 1
ATOM 1688 C CA . VAL A 1 214 ? 5.105 -7.837 -18.346 1.00 76.12 214 VAL A CA 1
ATOM 1689 C C . VAL A 1 214 ? 3.989 -8.771 -18.795 1.00 76.12 214 VAL A C 1
ATOM 1691 O O . VAL A 1 214 ? 2.867 -8.706 -18.297 1.00 76.12 214 VAL A O 1
ATOM 1694 N N . GLY A 1 215 ? 4.293 -9.617 -19.773 1.00 49.03 215 GLY A N 1
ATOM 1695 C CA . GLY A 1 215 ? 3.378 -10.603 -20.329 1.00 49.03 215 GLY A CA 1
ATOM 1696 C C . GLY A 1 215 ? 3.042 -11.718 -19.340 1.00 49.03 215 GLY A C 1
ATOM 1697 O O . GLY A 1 215 ? 3.733 -11.941 -18.345 1.00 49.03 215 GLY A O 1
ATOM 1698 N N . ALA A 1 216 ? 1.975 -12.461 -19.631 1.00 56.72 216 ALA A N 1
ATOM 1699 C CA . ALA A 1 216 ? 1.531 -13.565 -18.786 1.00 56.72 216 ALA A CA 1
ATOM 1700 C C . ALA A 1 216 ? 2.626 -14.635 -18.597 1.00 56.72 216 ALA A C 1
ATOM 1702 O O . ALA A 1 216 ? 3.387 -14.939 -19.519 1.00 56.72 216 ALA A O 1
ATOM 1703 N N . HIS A 1 217 ? 2.657 -15.246 -17.410 1.00 74.44 217 HIS A N 1
ATOM 1704 C CA . HIS A 1 217 ? 3.564 -16.347 -17.058 1.00 74.44 217 HIS A CA 1
ATOM 1705 C C . HIS A 1 217 ? 5.063 -16.004 -17.107 1.00 74.44 217 HIS A C 1
ATOM 1707 O O . HIS A 1 217 ? 5.882 -16.908 -17.264 1.00 74.44 217 HIS A O 1
ATOM 1713 N N . CYS A 1 218 ? 5.436 -14.726 -16.996 1.00 75.19 218 CYS A N 1
ATOM 1714 C CA . CYS A 1 218 ? 6.840 -14.366 -16.817 1.00 75.19 218 CYS A CA 1
ATOM 1715 C C . CYS A 1 218 ? 7.336 -14.761 -15.419 1.00 75.19 218 CYS A C 1
ATOM 1717 O O . CYS A 1 218 ? 6.653 -14.511 -14.426 1.00 75.19 218 CYS A O 1
ATOM 1719 N N . ASP A 1 219 ? 8.552 -15.304 -15.349 1.00 77.38 219 ASP A N 1
ATOM 1720 C CA . ASP A 1 219 ? 9.243 -15.614 -14.095 1.00 77.38 219 ASP A CA 1
ATOM 1721 C C . ASP A 1 219 ? 10.321 -14.550 -13.851 1.00 77.38 219 ASP A C 1
ATOM 1723 O O . ASP A 1 219 ? 11.358 -14.557 -14.515 1.00 77.38 219 ASP A O 1
ATOM 1727 N N . ILE A 1 220 ? 10.103 -13.633 -12.909 1.00 83.94 220 ILE A N 1
ATOM 1728 C CA . ILE A 1 220 ? 11.086 -12.602 -12.543 1.00 83.94 220 ILE A CA 1
ATOM 1729 C C . ILE A 1 220 ? 11.674 -12.975 -11.186 1.00 83.94 220 ILE A C 1
ATOM 1731 O O . ILE A 1 220 ? 10.967 -13.024 -10.186 1.00 83.94 220 ILE A O 1
ATOM 1735 N N . ALA A 1 221 ? 12.963 -13.301 -11.155 1.00 70.12 221 ALA A N 1
ATOM 1736 C CA . ALA A 1 221 ? 13.631 -13.725 -9.934 1.00 70.12 221 ALA A CA 1
ATOM 1737 C C . ALA A 1 221 ? 14.071 -12.537 -9.062 1.00 70.12 221 ALA A C 1
ATOM 1739 O O . ALA A 1 221 ? 14.318 -11.435 -9.554 1.00 70.12 221 ALA A O 1
ATOM 1740 N N . TYR A 1 222 ? 14.256 -12.818 -7.767 1.00 61.34 222 TYR A N 1
ATOM 1741 C CA . TYR A 1 222 ? 14.607 -11.847 -6.729 1.00 61.34 222 TYR A CA 1
ATOM 1742 C C . TYR A 1 222 ? 15.688 -10.842 -7.165 1.00 61.34 222 TYR A C 1
ATOM 1744 O O . TYR A 1 222 ? 16.747 -11.212 -7.697 1.00 61.34 222 TYR A O 1
ATOM 1752 N N . ASN A 1 223 ? 15.434 -9.564 -6.868 1.00 59.81 223 ASN A N 1
ATOM 1753 C CA . ASN A 1 223 ? 16.327 -8.430 -7.127 1.00 59.81 223 ASN A CA 1
ATOM 1754 C C . ASN A 1 223 ? 16.604 -8.145 -8.619 1.00 59.81 223 ASN A C 1
ATOM 1756 O O . ASN A 1 223 ? 17.526 -7.393 -8.930 1.00 59.81 223 ASN A O 1
ATOM 1760 N N . ALA A 1 224 ? 15.847 -8.730 -9.551 1.00 66.62 224 ALA A N 1
ATOM 1761 C CA . ALA A 1 224 ? 15.881 -8.297 -10.944 1.00 66.62 224 ALA A CA 1
ATOM 1762 C C . ALA A 1 224 ? 15.247 -6.901 -11.097 1.00 66.62 224 ALA A C 1
ATOM 1764 O O . ALA A 1 224 ? 14.267 -6.575 -10.429 1.00 66.62 224 ALA A O 1
ATOM 1765 N N . TRP A 1 225 ? 15.818 -6.070 -11.968 1.00 69.44 225 TRP A N 1
ATOM 1766 C CA . TRP A 1 225 ? 15.327 -4.726 -12.271 1.00 69.44 225 TRP A CA 1
ATOM 1767 C C . TRP A 1 225 ? 14.716 -4.693 -13.666 1.00 69.44 225 TRP A C 1
ATOM 1769 O O . TRP A 1 225 ? 15.406 -5.015 -14.635 1.00 69.44 225 TRP A O 1
ATOM 1779 N N . ILE A 1 226 ? 13.457 -4.261 -13.778 1.00 85.31 226 ILE A N 1
ATOM 1780 C CA . ILE A 1 226 ? 12.799 -4.022 -15.067 1.00 85.31 226 ILE A CA 1
ATOM 1781 C C . ILE A 1 226 ? 12.647 -2.519 -15.292 1.00 85.31 226 ILE A C 1
ATOM 1783 O O . ILE A 1 226 ? 11.932 -1.837 -14.564 1.00 85.31 226 ILE A O 1
ATOM 1787 N N . GLY A 1 227 ? 13.338 -1.986 -16.292 1.00 70.25 227 GLY A N 1
ATOM 1788 C CA . GLY A 1 227 ? 13.376 -0.566 -16.605 1.00 70.25 227 GLY A CA 1
ATOM 1789 C C . GLY A 1 227 ? 12.096 -0.053 -17.262 1.00 70.25 227 GLY A C 1
ATOM 1790 O O . GLY A 1 227 ? 11.330 -0.793 -17.873 1.00 70.25 227 GLY A O 1
ATOM 1791 N N . THR A 1 228 ? 11.884 1.258 -17.165 1.00 70.94 228 THR A N 1
ATOM 1792 C CA . THR A 1 228 ? 10.755 1.982 -17.770 1.00 70.94 228 THR A CA 1
ATOM 1793 C C . THR A 1 228 ? 10.550 1.606 -19.240 1.00 70.94 228 THR A C 1
ATOM 1795 O O . THR A 1 228 ? 11.498 1.632 -20.024 1.00 70.94 228 THR A O 1
ATOM 1798 N N . ALA A 1 229 ? 9.310 1.315 -19.637 1.00 70.12 229 ALA A N 1
ATOM 1799 C CA . ALA A 1 229 ? 8.948 0.933 -21.008 1.00 70.12 229 ALA A CA 1
ATOM 1800 C C . ALA A 1 229 ? 9.636 -0.335 -21.557 1.00 70.12 229 ALA A C 1
ATOM 1802 O O . ALA A 1 229 ? 9.584 -0.571 -22.764 1.00 70.12 229 ALA A O 1
ATOM 1803 N N . ALA A 1 230 ? 10.284 -1.145 -20.713 1.00 81.69 230 ALA A N 1
ATOM 1804 C CA . ALA A 1 230 ? 10.723 -2.472 -21.126 1.00 81.69 230 ALA A CA 1
ATOM 1805 C C . ALA A 1 230 ? 9.509 -3.388 -21.357 1.00 81.69 230 ALA A C 1
ATOM 1807 O O . ALA A 1 230 ? 8.510 -3.294 -20.648 1.00 81.69 230 ALA A O 1
ATOM 1808 N N . VAL A 1 231 ? 9.585 -4.274 -22.343 1.00 71.06 231 VAL A N 1
ATOM 1809 C CA . VAL A 1 231 ? 8.516 -5.216 -22.689 1.00 71.06 231 VAL A CA 1
ATOM 1810 C C . VAL A 1 231 ? 9.044 -6.626 -22.500 1.00 71.06 231 VAL A C 1
ATOM 1812 O O . VAL A 1 231 ? 10.009 -7.008 -23.151 1.00 71.06 231 VAL A O 1
ATOM 1815 N N . LEU A 1 232 ? 8.415 -7.398 -21.621 1.00 85.19 232 LEU A N 1
ATOM 1816 C CA . LEU A 1 232 ? 8.640 -8.829 -21.468 1.00 85.19 232 LEU A CA 1
ATOM 1817 C C . LEU A 1 232 ? 7.433 -9.554 -22.058 1.00 85.19 232 LEU A C 1
ATOM 1819 O O . LEU A 1 232 ? 6.311 -9.358 -21.599 1.00 85.19 232 LEU A O 1
ATOM 1823 N N . GLU A 1 233 ? 7.632 -10.376 -23.077 1.00 69.88 233 GLU A N 1
ATOM 1824 C CA . GLU A 1 233 ? 6.562 -11.183 -23.654 1.00 69.88 233 GLU A CA 1
ATOM 1825 C C . GLU A 1 233 ? 6.322 -12.482 -22.877 1.00 69.88 233 GLU A C 1
ATOM 1827 O O . GLU A 1 233 ? 7.084 -12.866 -21.991 1.00 69.88 233 GLU A O 1
ATOM 1832 N N . HIS A 1 234 ? 5.223 -13.165 -23.205 1.00 72.69 234 HIS A N 1
ATOM 1833 C CA . HIS A 1 234 ? 4.722 -14.297 -22.433 1.00 72.69 234 HIS A CA 1
ATOM 1834 C C . HIS A 1 234 ? 5.792 -15.375 -22.164 1.00 72.69 234 HIS A C 1
ATOM 1836 O O . HIS A 1 234 ? 6.523 -15.815 -23.057 1.00 72.69 234 HIS A O 1
ATOM 1842 N N . GLY A 1 235 ? 5.866 -15.838 -20.916 1.00 74.31 235 GLY A N 1
ATOM 1843 C CA . GLY A 1 235 ? 6.799 -16.891 -20.510 1.00 74.31 235 GLY A CA 1
ATOM 1844 C C . GLY A 1 235 ? 8.279 -16.497 -20.457 1.00 74.31 235 GLY A C 1
ATOM 1845 O O . GLY A 1 235 ? 9.116 -17.384 -20.291 1.00 74.31 235 GLY A O 1
ATOM 1846 N N . ALA A 1 236 ? 8.632 -15.216 -20.614 1.00 89.38 236 ALA A N 1
ATOM 1847 C CA . ALA A 1 236 ? 10.011 -14.768 -20.436 1.00 89.38 236 ALA A CA 1
ATOM 1848 C C . ALA A 1 236 ? 10.491 -15.022 -18.996 1.00 89.38 236 ALA A C 1
ATOM 1850 O O . ALA A 1 236 ? 9.740 -14.840 -18.035 1.00 89.38 236 ALA A O 1
ATOM 1851 N N . LYS A 1 237 ? 11.755 -15.428 -18.829 1.00 94.25 237 LYS A N 1
ATOM 1852 C CA . LYS A 1 237 ? 12.345 -15.660 -17.502 1.00 94.25 237 LYS A CA 1
ATOM 1853 C C . LYS A 1 237 ? 13.544 -14.766 -17.274 1.00 94.25 237 LYS A C 1
ATOM 1855 O O . LYS A 1 237 ? 14.496 -14.787 -18.051 1.00 94.25 237 LYS A O 1
ATOM 1860 N N . ILE A 1 238 ? 13.513 -14.026 -16.177 1.00 95.62 238 ILE A N 1
ATOM 1861 C CA . ILE A 1 238 ? 14.537 -13.070 -15.782 1.00 95.62 238 ILE A CA 1
ATOM 1862 C C . ILE A 1 238 ? 15.228 -13.593 -14.525 1.00 95.62 238 ILE A C 1
ATOM 1864 O O . ILE A 1 238 ? 14.611 -13.764 -13.476 1.00 95.62 238 ILE A O 1
ATOM 1868 N N . GLY A 1 239 ? 16.519 -13.886 -14.637 1.00 87.38 239 GLY A N 1
ATOM 1869 C CA . GLY A 1 239 ? 17.332 -14.422 -13.554 1.00 87.38 239 GLY A CA 1
ATOM 1870 C C . GLY A 1 239 ? 17.618 -13.398 -12.456 1.00 87.38 239 GLY A C 1
ATOM 1871 O O . GLY A 1 239 ? 17.571 -12.189 -12.669 1.00 87.38 239 GLY A O 1
ATOM 1872 N N . ALA A 1 240 ? 17.953 -13.898 -11.263 1.00 77.06 240 ALA A N 1
ATOM 1873 C CA . ALA A 1 240 ? 18.156 -13.053 -10.087 1.00 77.06 240 ALA A CA 1
ATOM 1874 C C . ALA A 1 240 ? 19.217 -11.969 -10.332 1.00 77.06 240 ALA A C 1
ATOM 1876 O O . ALA A 1 240 ? 20.272 -12.243 -10.915 1.00 77.06 240 ALA A O 1
ATOM 1877 N N . SER A 1 241 ? 18.954 -10.753 -9.850 1.00 71.56 241 SER A N 1
ATOM 1878 C CA . SER A 1 241 ? 19.839 -9.589 -10.035 1.00 71.56 241 SER A CA 1
ATOM 1879 C C . SER A 1 241 ? 20.171 -9.246 -11.496 1.00 71.56 241 SER A C 1
ATOM 1881 O O . SER A 1 241 ? 21.197 -8.616 -11.750 1.00 71.56 241 SER A O 1
ATOM 1883 N N . ALA A 1 242 ? 19.357 -9.677 -12.465 1.00 88.12 242 ALA A N 1
ATOM 1884 C CA . ALA A 1 242 ? 19.469 -9.206 -13.842 1.00 88.12 242 ALA A CA 1
ATOM 1885 C C . ALA A 1 242 ? 18.942 -7.768 -13.967 1.00 88.12 242 ALA A C 1
ATOM 1887 O O . ALA A 1 242 ? 17.999 -7.376 -13.279 1.00 88.12 242 ALA A O 1
ATOM 1888 N N . TRP A 1 243 ? 19.548 -6.987 -14.854 1.00 87.38 243 TRP A N 1
ATOM 1889 C CA . TRP A 1 243 ? 19.199 -5.596 -15.104 1.00 87.38 243 TRP A CA 1
ATOM 1890 C C . TRP A 1 243 ? 18.670 -5.437 -16.523 1.00 87.38 243 TRP A C 1
ATOM 1892 O O . TRP A 1 243 ? 19.418 -5.563 -17.491 1.00 87.38 243 TRP A O 1
ATOM 1902 N N . ILE A 1 244 ? 17.382 -5.150 -16.647 1.00 92.62 244 ILE A N 1
ATOM 1903 C CA . ILE A 1 244 ? 16.717 -4.877 -17.916 1.00 92.62 244 ILE A CA 1
ATOM 1904 C C . ILE A 1 244 ? 16.527 -3.363 -17.996 1.00 92.62 244 ILE A C 1
ATOM 1906 O O . ILE A 1 244 ? 15.738 -2.804 -17.241 1.00 92.62 244 ILE A O 1
ATOM 1910 N N . ASP A 1 245 ? 17.285 -2.666 -18.839 1.00 87.69 245 ASP A N 1
ATOM 1911 C CA . ASP A 1 245 ? 17.211 -1.204 -18.931 1.00 87.69 245 ASP A CA 1
ATOM 1912 C C . ASP A 1 245 ? 15.961 -0.736 -19.709 1.00 87.69 245 ASP A C 1
ATOM 1914 O O . ASP A 1 245 ? 15.193 -1.518 -20.273 1.00 87.69 245 ASP A O 1
ATOM 1918 N N . ALA A 1 246 ? 15.720 0.571 -19.718 1.00 81.56 246 ALA A N 1
ATOM 1919 C CA . ALA A 1 246 ? 14.533 1.173 -20.294 1.00 81.56 246 ALA A CA 1
ATOM 1920 C C . ALA A 1 246 ? 14.396 0.906 -21.803 1.00 81.56 246 ALA A C 1
ATOM 1922 O O . ALA A 1 246 ? 15.334 1.115 -22.586 1.00 81.56 246 ALA A O 1
ATOM 1923 N N . GLY A 1 247 ? 13.183 0.529 -22.215 1.00 74.75 247 GLY A N 1
ATOM 1924 C CA . GLY A 1 247 ? 12.837 0.263 -23.613 1.00 74.75 247 GLY A CA 1
ATOM 1925 C C . GLY A 1 247 ? 13.472 -0.999 -24.196 1.00 74.75 247 GLY A C 1
ATOM 1926 O O . GLY A 1 247 ? 13.613 -1.078 -25.413 1.00 74.75 247 GLY A O 1
ATOM 1927 N N . VAL A 1 248 ? 13.919 -1.933 -23.353 1.00 89.62 248 VAL A N 1
ATOM 1928 C CA . VAL A 1 248 ? 14.374 -3.265 -23.774 1.00 89.62 248 VAL A CA 1
ATOM 1929 C C . VAL A 1 248 ? 13.174 -4.150 -24.098 1.00 89.62 248 VAL A C 1
ATOM 1931 O O . VAL A 1 248 ? 12.210 -4.174 -23.336 1.00 89.62 248 VAL A O 1
ATOM 1934 N N . PHE A 1 249 ? 13.242 -4.905 -25.193 1.00 80.69 249 PHE A N 1
ATOM 1935 C CA . PHE A 1 249 ? 12.258 -5.933 -25.527 1.00 80.69 249 PHE A CA 1
ATOM 1936 C C . PHE A 1 249 ? 12.830 -7.327 -25.245 1.00 80.69 249 PHE A C 1
ATOM 1938 O O . PHE A 1 249 ? 13.920 -7.665 -25.698 1.00 80.69 249 PHE A O 1
ATOM 1945 N N . VAL A 1 250 ? 12.093 -8.161 -24.519 1.00 91.00 250 VAL A N 1
ATOM 1946 C CA . VAL A 1 250 ? 12.418 -9.564 -24.251 1.00 91.00 250 VAL A CA 1
ATOM 1947 C C . VAL A 1 250 ? 11.288 -10.414 -24.815 1.00 91.00 250 VAL A C 1
ATOM 1949 O O . VAL A 1 250 ? 10.185 -10.425 -24.275 1.00 91.00 250 VAL A O 1
ATOM 1952 N N . GLY A 1 251 ? 11.558 -11.098 -25.924 1.00 72.56 251 GLY A N 1
ATOM 1953 C CA . GLY A 1 251 ? 10.572 -11.896 -26.644 1.00 72.56 251 GLY A CA 1
ATOM 1954 C C . GLY A 1 251 ? 10.093 -13.121 -25.869 1.00 72.56 251 GLY A C 1
ATOM 1955 O O . GLY A 1 251 ? 10.704 -13.551 -24.888 1.00 72.56 251 GLY A O 1
ATOM 1956 N N . ALA A 1 252 ? 8.988 -13.702 -26.337 1.00 78.88 252 ALA A N 1
ATOM 1957 C CA . ALA A 1 252 ? 8.329 -14.809 -25.657 1.00 78.88 252 ALA A CA 1
ATOM 1958 C C . ALA A 1 252 ? 9.291 -15.965 -25.343 1.00 78.88 252 ALA A C 1
ATOM 1960 O O . ALA A 1 252 ? 10.105 -16.352 -26.183 1.00 78.88 252 ALA A O 1
ATOM 1961 N N . GLN A 1 253 ? 9.187 -16.539 -24.140 1.00 91.12 253 GLN A N 1
ATOM 1962 C CA . GLN A 1 253 ? 10.016 -17.667 -23.678 1.00 91.12 253 GLN A CA 1
ATOM 1963 C C . GLN A 1 253 ? 11.539 -17.411 -23.686 1.00 91.12 253 GLN A C 1
ATOM 1965 O O . GLN A 1 253 ? 12.321 -18.356 -23.555 1.00 91.12 253 GLN A O 1
ATOM 1970 N N . ALA A 1 254 ? 11.991 -16.163 -23.848 1.00 95.19 254 ALA A N 1
ATOM 1971 C CA . ALA A 1 254 ? 13.406 -15.830 -23.738 1.00 95.19 254 ALA A CA 1
ATOM 1972 C C . ALA A 1 254 ? 13.893 -15.967 -22.287 1.00 95.19 254 ALA A C 1
ATOM 1974 O O . ALA A 1 254 ? 13.140 -15.780 -21.327 1.00 95.19 254 ALA A O 1
ATOM 1975 N N . LEU A 1 255 ? 15.172 -16.303 -22.130 1.00 98.31 255 LEU A N 1
ATOM 1976 C CA . LEU A 1 255 ? 15.795 -16.567 -20.836 1.00 98.31 255 LEU A CA 1
ATOM 1977 C C . LEU A 1 255 ? 16.944 -15.593 -20.613 1.00 98.31 255 LEU A C 1
ATOM 1979 O O . LEU A 1 255 ? 17.940 -15.638 -21.330 1.00 98.31 255 LEU A O 1
ATOM 1983 N N . ILE A 1 256 ? 16.836 -14.756 -19.589 1.00 97.88 256 ILE A N 1
ATOM 1984 C CA . ILE A 1 256 ? 17.893 -13.837 -19.179 1.00 97.88 256 ILE A CA 1
ATOM 1985 C C . ILE A 1 256 ? 18.560 -14.391 -17.923 1.00 97.88 256 ILE A C 1
ATOM 1987 O O . ILE A 1 256 ? 17.916 -14.593 -16.897 1.00 97.88 256 ILE A O 1
ATOM 1991 N N . GLY A 1 257 ? 19.855 -14.681 -17.998 1.00 94.81 257 GLY A N 1
ATOM 1992 C CA . GLY A 1 257 ? 20.615 -15.240 -16.888 1.00 94.81 257 GLY A CA 1
ATOM 1993 C C . GLY A 1 257 ? 20.776 -14.269 -15.715 1.00 94.81 257 GLY A C 1
ATOM 1994 O O . GLY A 1 257 ? 20.742 -13.052 -15.868 1.00 94.81 257 GLY A O 1
ATOM 1995 N N . SER A 1 258 ? 21.011 -14.814 -14.520 1.00 86.50 258 SER A N 1
ATOM 1996 C CA . SER A 1 258 ? 21.338 -14.023 -13.328 1.00 86.50 258 SER A CA 1
ATOM 1997 C C . SER A 1 258 ? 22.536 -13.103 -13.559 1.00 86.50 258 SER A C 1
ATOM 1999 O O . SER A 1 258 ? 23.522 -13.511 -14.184 1.00 86.50 258 SER A O 1
ATOM 2001 N N . HIS A 1 259 ? 22.469 -11.893 -13.004 1.00 82.25 259 HIS A N 1
ATOM 2002 C CA . HIS A 1 259 ? 23.491 -10.851 -13.159 1.00 82.25 259 HIS A CA 1
ATOM 2003 C C . HIS A 1 259 ? 23.763 -10.430 -14.615 1.00 82.25 259 HIS A C 1
ATOM 2005 O O . HIS A 1 259 ? 24.828 -9.885 -14.896 1.00 82.25 259 HIS A O 1
ATOM 2011 N N . ALA A 1 260 ? 22.858 -10.721 -15.554 1.00 91.62 260 ALA A N 1
ATOM 2012 C CA . ALA A 1 260 ? 22.961 -10.198 -16.909 1.00 91.62 260 ALA A CA 1
ATOM 2013 C C . ALA A 1 260 ? 22.408 -8.768 -16.978 1.00 91.62 260 ALA A C 1
ATOM 2015 O O . ALA A 1 260 ? 21.394 -8.468 -16.351 1.00 91.62 260 ALA A O 1
ATOM 2016 N N . THR A 1 261 ? 23.042 -7.915 -17.777 1.00 92.38 261 THR A N 1
ATOM 2017 C CA . THR A 1 261 ? 22.605 -6.538 -18.030 1.00 92.38 261 THR A CA 1
ATOM 2018 C C . THR A 1 261 ? 22.243 -6.375 -19.497 1.00 92.38 261 THR A C 1
ATOM 2020 O O . THR A 1 261 ? 23.092 -6.586 -20.364 1.00 92.38 261 THR A O 1
ATOM 2023 N N . LEU A 1 262 ? 21.006 -5.970 -19.774 1.00 94.56 262 LEU A N 1
ATOM 2024 C CA . LEU A 1 262 ? 20.547 -5.544 -21.093 1.00 94.56 262 LEU A CA 1
ATOM 2025 C C . LEU A 1 262 ? 20.434 -4.018 -21.102 1.00 94.56 262 LEU A C 1
ATOM 2027 O O . LEU A 1 262 ? 19.617 -3.456 -20.377 1.00 94.56 262 LEU A O 1
ATOM 2031 N N . GLY A 1 263 ? 21.272 -3.362 -21.898 1.00 87.44 263 GLY A N 1
ATOM 2032 C CA . GLY A 1 263 ? 21.312 -1.916 -22.078 1.00 87.44 263 GLY A CA 1
ATOM 2033 C C . GLY A 1 263 ? 20.151 -1.394 -22.926 1.00 87.44 263 GLY A C 1
ATOM 2034 O O . GLY A 1 263 ? 19.442 -2.138 -23.603 1.00 87.44 263 GLY A O 1
ATOM 2035 N N . ARG A 1 264 ? 19.933 -0.077 -22.887 1.00 85.19 264 ARG A N 1
ATOM 2036 C CA . ARG A 1 264 ? 18.769 0.575 -23.516 1.00 85.19 264 ARG A CA 1
ATOM 2037 C C . ARG A 1 264 ? 18.635 0.236 -25.002 1.00 85.19 264 ARG A C 1
ATOM 2039 O O . ARG A 1 264 ? 19.566 0.475 -25.775 1.00 85.19 264 ARG A O 1
ATOM 2046 N N . ARG A 1 265 ? 17.414 -0.121 -25.426 1.00 75.88 265 ARG A N 1
ATOM 2047 C CA . ARG A 1 265 ? 17.066 -0.475 -26.823 1.00 75.88 265 ARG A CA 1
ATOM 2048 C C . ARG A 1 265 ? 17.815 -1.710 -27.347 1.00 75.88 265 ARG A C 1
ATOM 2050 O O . ARG A 1 265 ? 18.219 -1.756 -28.512 1.00 75.88 265 ARG A O 1
ATOM 2057 N N . VAL A 1 266 ? 18.058 -2.666 -26.461 1.00 89.69 266 VAL A N 1
ATOM 2058 C CA . VAL A 1 266 ? 18.413 -4.036 -26.825 1.00 89.69 266 VAL A CA 1
ATOM 2059 C C . VAL A 1 266 ? 17.131 -4.844 -26.919 1.00 89.69 266 VAL A C 1
ATOM 2061 O O . VAL A 1 266 ? 16.310 -4.792 -26.008 1.00 89.69 266 VAL A O 1
ATOM 2064 N N . ASP A 1 267 ? 16.994 -5.610 -27.996 1.00 82.12 267 ASP A N 1
ATOM 2065 C CA . ASP A 1 267 ? 15.883 -6.534 -28.178 1.00 82.12 267 ASP A CA 1
ATOM 2066 C C . ASP A 1 267 ? 16.424 -7.962 -28.178 1.00 82.12 267 ASP A C 1
ATOM 2068 O O . ASP A 1 267 ? 17.329 -8.300 -28.943 1.00 82.12 267 ASP A O 1
ATOM 2072 N N . ILE A 1 268 ? 15.861 -8.820 -27.339 1.00 95.50 268 ILE A N 1
ATOM 2073 C CA . ILE A 1 268 ? 16.139 -10.252 -27.298 1.00 95.50 268 ILE A CA 1
ATOM 2074 C C . ILE A 1 268 ? 14.969 -10.959 -27.975 1.00 95.50 268 ILE A C 1
ATOM 2076 O O . ILE A 1 268 ? 13.824 -10.804 -27.556 1.00 95.50 268 ILE A O 1
ATOM 2080 N N . ALA A 1 269 ? 15.232 -11.702 -29.050 1.00 86.69 269 ALA A N 1
ATOM 2081 C CA . ALA A 1 269 ? 14.182 -12.410 -29.776 1.00 86.69 269 ALA A CA 1
ATOM 2082 C C . ALA A 1 269 ? 13.573 -13.554 -28.944 1.00 86.69 269 ALA A C 1
ATOM 2084 O O . ALA A 1 269 ? 14.162 -14.030 -27.972 1.00 86.69 269 ALA A O 1
ATOM 2085 N N . ALA A 1 270 ? 12.389 -14.017 -29.350 1.00 88.44 270 ALA A N 1
ATOM 2086 C CA . ALA A 1 270 ? 11.699 -15.118 -28.685 1.00 88.44 270 ALA A CA 1
ATOM 2087 C C . ALA A 1 270 ? 12.581 -16.379 -28.595 1.00 88.44 270 ALA A C 1
ATOM 2089 O O . ALA A 1 270 ? 13.263 -16.745 -29.553 1.00 88.44 270 ALA A O 1
ATOM 2090 N N . GLY A 1 271 ? 12.569 -17.028 -27.430 1.00 91.50 271 GLY A N 1
ATOM 2091 C CA . GLY A 1 271 ? 13.327 -18.248 -27.137 1.00 91.50 271 GLY A CA 1
ATOM 2092 C C . GLY A 1 271 ? 14.842 -18.079 -26.971 1.00 91.50 271 GLY A C 1
ATOM 2093 O O . GLY A 1 271 ? 15.506 -19.049 -26.604 1.00 91.50 271 GLY A O 1
ATOM 2094 N N . VAL A 1 272 ? 15.398 -16.882 -27.200 1.00 97.25 272 VAL A N 1
ATOM 2095 C CA . VAL A 1 272 ? 16.841 -16.631 -27.064 1.00 97.25 272 VAL A CA 1
ATOM 2096 C C . VAL A 1 272 ? 17.272 -16.701 -25.602 1.00 97.25 272 VAL A C 1
ATOM 2098 O O . VAL A 1 272 ? 16.585 -16.219 -24.696 1.00 97.25 272 VAL A O 1
ATOM 2101 N N . ARG A 1 273 ? 18.450 -17.285 -25.373 1.00 98.38 273 ARG A N 1
ATOM 2102 C CA . ARG A 1 273 ? 19.068 -17.418 -24.055 1.00 98.38 273 ARG A CA 1
ATOM 2103 C C . ARG A 1 273 ? 20.262 -16.486 -23.921 1.00 98.38 273 ARG A C 1
ATOM 2105 O O . ARG A 1 273 ? 21.268 -16.646 -24.604 1.00 98.38 273 ARG A O 1
ATOM 2112 N N . VAL A 1 274 ? 20.178 -15.552 -22.984 1.00 97.56 274 VAL A N 1
ATOM 2113 C CA . VAL A 1 274 ? 21.308 -14.742 -22.531 1.00 97.56 274 VAL A CA 1
ATOM 2114 C C . VAL A 1 274 ? 21.893 -15.392 -21.285 1.00 97.56 274 VAL A C 1
ATOM 2116 O O . VAL A 1 274 ? 21.208 -15.566 -20.278 1.00 97.56 274 VAL A O 1
ATOM 2119 N N . GLY A 1 275 ? 23.164 -15.777 -21.345 1.00 94.12 275 GLY A N 1
ATOM 2120 C CA . GLY A 1 275 ? 23.867 -16.403 -20.235 1.00 94.12 275 GLY A CA 1
ATOM 2121 C C . GLY A 1 275 ? 23.957 -15.514 -18.990 1.00 94.12 275 GLY A C 1
ATOM 2122 O O . GLY A 1 275 ? 23.738 -14.304 -19.017 1.00 94.12 275 GLY A O 1
ATOM 2123 N N . LYS A 1 276 ? 24.324 -16.120 -17.860 1.00 89.88 276 LYS A N 1
ATOM 2124 C CA . LYS A 1 276 ? 24.617 -15.383 -16.621 1.00 89.88 276 LYS A CA 1
ATOM 2125 C C . LYS A 1 276 ? 25.800 -14.431 -16.826 1.00 89.88 276 LYS A C 1
ATOM 2127 O O . LYS A 1 276 ? 26.665 -14.704 -17.658 1.00 89.88 276 LYS A O 1
ATOM 2132 N N . ARG A 1 277 ? 25.859 -13.355 -16.033 1.00 87.38 277 ARG A N 1
ATOM 2133 C CA . ARG A 1 277 ? 26.971 -12.380 -16.029 1.00 87.38 277 ARG A CA 1
ATOM 2134 C C . ARG A 1 277 ? 27.271 -11.747 -17.401 1.00 87.38 277 ARG A C 1
ATOM 2136 O O . ARG A 1 277 ? 28.392 -11.317 -17.640 1.00 87.38 277 ARG A O 1
ATOM 2143 N N . CYS A 1 278 ? 26.298 -11.710 -18.310 1.00 89.44 278 CYS A N 1
ATOM 2144 C CA . CYS A 1 278 ? 26.478 -11.073 -19.615 1.00 89.44 278 CYS A CA 1
ATOM 2145 C C . CYS A 1 278 ? 26.236 -9.564 -19.541 1.00 89.44 278 CYS A C 1
ATOM 2147 O O . CYS A 1 278 ? 25.463 -9.083 -18.713 1.00 89.44 278 CYS A O 1
ATOM 2149 N N . THR A 1 279 ? 26.824 -8.815 -20.466 1.00 88.62 279 THR A N 1
ATOM 2150 C CA . THR A 1 279 ? 26.465 -7.410 -20.697 1.00 88.62 279 THR A CA 1
ATOM 2151 C C . THR A 1 279 ? 26.146 -7.227 -22.163 1.00 88.62 279 THR A C 1
ATOM 2153 O O . THR A 1 279 ? 26.970 -7.528 -23.017 1.00 88.62 279 THR A O 1
ATOM 2156 N N . VAL A 1 280 ? 24.957 -6.733 -22.471 1.00 93.50 280 VAL A N 1
ATOM 2157 C CA . VAL A 1 280 ? 24.522 -6.483 -23.840 1.00 93.50 280 VAL A CA 1
ATOM 2158 C C . VAL A 1 280 ? 24.164 -5.014 -23.938 1.00 93.50 280 VAL A C 1
ATOM 2160 O O . VAL A 1 280 ? 23.080 -4.624 -23.539 1.00 93.50 280 VAL A O 1
ATOM 2163 N N . ASP A 1 281 ? 25.094 -4.190 -24.405 1.00 87.75 281 ASP A N 1
ATOM 2164 C CA . ASP A 1 281 ? 24.962 -2.726 -24.452 1.00 87.75 281 ASP A CA 1
ATOM 2165 C C . ASP A 1 281 ? 25.049 -2.174 -25.889 1.00 87.75 281 ASP A C 1
ATOM 2167 O O . ASP A 1 281 ? 24.804 -0.999 -26.164 1.00 87.75 281 ASP A O 1
ATOM 2171 N N . VAL A 1 282 ? 25.354 -3.041 -26.860 1.00 86.31 282 VAL A N 1
ATOM 2172 C CA . VAL A 1 282 ? 25.234 -2.710 -28.283 1.00 86.31 282 VAL A CA 1
ATOM 2173 C C . VAL A 1 282 ? 23.763 -2.813 -28.684 1.00 86.31 282 VAL A C 1
ATOM 2175 O O . VAL A 1 282 ? 23.174 -3.894 -28.641 1.00 86.31 282 VAL A O 1
ATOM 2178 N N . ARG A 1 283 ? 23.178 -1.688 -29.103 1.00 86.56 283 ARG A N 1
ATOM 2179 C CA . ARG A 1 283 ? 21.794 -1.620 -29.595 1.00 86.56 283 ARG A CA 1
ATOM 2180 C C . ARG A 1 283 ? 21.568 -2.564 -30.771 1.00 86.56 283 ARG A C 1
ATOM 2182 O O . ARG A 1 283 ? 22.368 -2.591 -31.705 1.00 86.56 283 ARG A O 1
ATOM 2189 N N . GLY A 1 284 ? 20.433 -3.252 -30.767 1.00 83.81 284 GLY A N 1
ATOM 2190 C CA . GLY A 1 284 ? 20.040 -4.146 -31.849 1.00 83.81 284 GLY A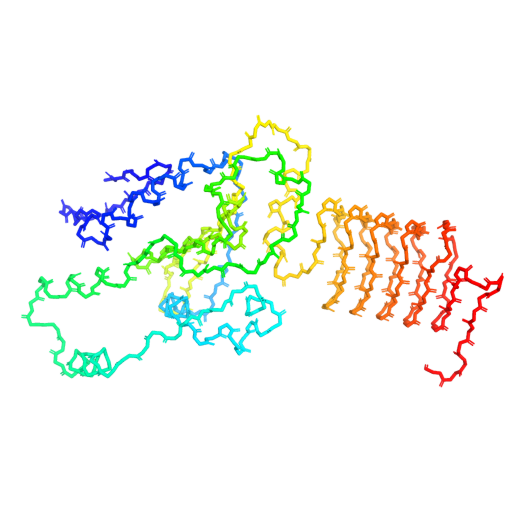 CA 1
ATOM 2191 C C . GLY A 1 284 ? 19.153 -5.291 -31.379 1.00 83.81 284 GLY A C 1
ATOM 2192 O O . GLY A 1 284 ? 18.875 -5.431 -30.190 1.00 83.81 284 GLY A O 1
ATOM 2193 N N . CYS A 1 285 ? 18.737 -6.114 -32.340 1.00 89.88 285 CYS A N 1
ATOM 2194 C CA . CYS A 1 285 ? 17.944 -7.313 -32.102 1.00 89.88 285 CYS A CA 1
ATOM 2195 C C . CYS A 1 285 ? 18.838 -8.558 -32.145 1.00 89.88 285 CYS A C 1
ATOM 2197 O O . CYS A 1 285 ? 19.397 -8.897 -33.192 1.00 89.88 285 CYS A O 1
ATOM 2199 N N . TYR A 1 286 ? 18.951 -9.240 -31.010 1.00 93.50 286 TYR A N 1
ATOM 2200 C CA . TYR A 1 286 ? 19.734 -10.453 -30.821 1.00 93.50 286 TYR A CA 1
ATOM 2201 C C . TYR A 1 286 ? 18.845 -11.667 -31.062 1.00 93.50 286 TYR A C 1
ATOM 2203 O O . TYR A 1 286 ? 17.834 -11.865 -30.389 1.00 93.50 286 TYR A O 1
ATOM 2211 N N . ARG A 1 287 ? 19.222 -12.469 -32.059 1.00 93.00 287 ARG A N 1
ATOM 2212 C CA . ARG A 1 287 ? 18.436 -13.610 -32.561 1.00 93.00 287 ARG A CA 1
ATOM 2213 C C . ARG A 1 287 ? 19.087 -14.966 -32.285 1.00 93.00 287 ARG A C 1
ATOM 2215 O O . ARG A 1 287 ? 18.582 -15.986 -32.733 1.00 93.00 287 ARG A O 1
ATOM 2222 N N . SER A 1 288 ? 20.212 -14.965 -31.583 1.00 94.94 288 SER A N 1
ATOM 2223 C CA . SER A 1 288 ? 20.987 -16.149 -31.226 1.00 94.94 288 SER A CA 1
ATOM 2224 C C . SER A 1 288 ? 21.385 -16.079 -29.761 1.00 94.94 288 SER A C 1
ATOM 2226 O O . SER A 1 288 ? 21.557 -14.984 -29.221 1.00 94.94 288 SER A O 1
ATOM 2228 N N . ASP A 1 289 ? 21.569 -17.246 -29.152 1.00 97.50 289 ASP A N 1
ATOM 2229 C CA . ASP A 1 289 ? 22.006 -17.360 -27.765 1.00 97.50 289 ASP A CA 1
ATOM 2230 C C . ASP A 1 289 ? 23.333 -16.627 -27.522 1.00 97.50 289 ASP A C 1
ATOM 2232 O O . ASP A 1 289 ? 24.230 -16.605 -28.370 1.00 97.50 289 ASP A O 1
ATOM 2236 N N . ILE A 1 290 ? 23.448 -16.036 -26.334 1.00 95.06 290 ILE A N 1
ATOM 2237 C CA . ILE A 1 290 ? 24.637 -15.336 -25.851 1.00 95.06 290 ILE A CA 1
ATOM 2238 C C . ILE A 1 290 ? 25.232 -16.177 -24.726 1.00 95.06 290 ILE A C 1
ATOM 2240 O O . ILE A 1 290 ? 24.591 -16.405 -23.697 1.00 95.06 290 ILE A O 1
ATOM 2244 N N . ALA A 1 291 ? 26.459 -16.656 -24.921 1.00 93.00 291 ALA A N 1
ATOM 2245 C CA . ALA A 1 291 ? 27.141 -17.497 -23.944 1.00 93.00 291 ALA A CA 1
ATOM 2246 C C . ALA A 1 291 ? 27.397 -16.745 -22.626 1.00 93.00 291 ALA A C 1
ATOM 2248 O O . ALA A 1 291 ? 27.575 -15.529 -22.613 1.00 93.00 291 ALA A O 1
ATOM 2249 N N . VAL A 1 292 ? 27.447 -17.485 -21.515 1.00 88.44 292 VAL A N 1
ATOM 2250 C CA . VAL A 1 292 ? 27.765 -16.961 -20.173 1.00 88.44 292 VAL A CA 1
ATOM 2251 C C . VAL A 1 292 ? 29.044 -16.116 -20.203 1.00 88.44 292 VAL A C 1
ATOM 2253 O O . VAL A 1 292 ? 30.016 -16.509 -20.838 1.00 88.44 292 VAL A O 1
ATOM 2256 N N . GLY A 1 293 ? 29.043 -14.973 -19.508 1.00 76.88 293 GLY A N 1
ATOM 2257 C CA . GLY A 1 293 ? 30.218 -14.094 -19.414 1.00 76.88 293 GLY A CA 1
ATOM 2258 C C . GLY A 1 293 ? 30.593 -13.375 -20.717 1.00 76.88 293 GLY A C 1
ATOM 2259 O O . GLY A 1 293 ? 31.739 -12.955 -20.879 1.00 76.88 293 GLY A O 1
ATOM 2260 N N . THR A 1 294 ? 29.653 -13.251 -21.661 1.00 83.75 294 THR A N 1
ATOM 2261 C CA . THR A 1 294 ? 29.859 -12.492 -22.903 1.00 83.75 294 THR A CA 1
ATOM 2262 C C . THR A 1 294 ? 29.416 -11.040 -22.728 1.00 83.75 294 THR A C 1
ATOM 2264 O O . THR A 1 294 ? 28.319 -10.757 -22.240 1.00 83.75 294 THR A O 1
ATOM 2267 N N . HIS A 1 295 ? 30.250 -10.108 -23.183 1.00 80.44 295 HIS A N 1
ATOM 2268 C CA . HIS A 1 295 ? 30.023 -8.672 -23.083 1.00 80.44 295 HIS A CA 1
ATOM 2269 C C . HIS A 1 295 ? 30.053 -8.014 -24.470 1.00 80.44 295 HIS A C 1
ATOM 2271 O O . HIS A 1 295 ? 31.110 -7.811 -25.069 1.00 80.44 295 HIS A O 1
ATOM 2277 N N . HIS A 1 296 ? 28.881 -7.649 -24.982 1.00 82.19 296 HIS A N 1
ATOM 2278 C CA . HIS A 1 296 ? 28.707 -6.797 -26.154 1.00 82.19 296 HIS A CA 1
ATOM 2279 C C . HIS A 1 296 ? 28.712 -5.336 -25.699 1.00 82.19 296 HIS A C 1
ATOM 2281 O O . HIS A 1 296 ? 27.680 -4.806 -25.293 1.00 82.19 296 HIS A O 1
ATOM 2287 N N . LEU A 1 297 ? 29.875 -4.688 -25.735 1.00 71.12 297 LEU A N 1
ATOM 2288 C CA . LEU A 1 297 ? 30.050 -3.312 -25.265 1.00 71.12 297 LEU A CA 1
ATOM 2289 C C . LEU A 1 297 ? 30.022 -2.334 -26.441 1.00 71.12 297 LEU A C 1
ATOM 2291 O O . LEU A 1 297 ? 30.721 -2.547 -27.427 1.00 71.12 297 LEU A O 1
ATOM 2295 N N . ALA A 1 298 ? 29.272 -1.233 -26.329 1.00 72.38 298 ALA A N 1
ATOM 2296 C CA . ALA A 1 298 ? 29.149 -0.233 -27.399 1.00 72.38 298 ALA A CA 1
ATOM 2297 C C . ALA A 1 298 ? 30.491 0.394 -27.833 1.00 72.38 298 ALA A C 1
ATOM 2299 O O . ALA A 1 298 ? 30.617 0.895 -28.949 1.00 72.38 298 ALA A O 1
ATOM 2300 N N . THR A 1 299 ? 31.499 0.359 -26.961 1.00 67.31 299 THR A N 1
ATOM 2301 C CA . THR A 1 299 ? 32.848 0.887 -27.201 1.00 67.31 299 THR A CA 1
ATOM 2302 C C . THR A 1 299 ? 33.762 -0.067 -27.971 1.00 67.31 299 THR A C 1
ATOM 2304 O O . THR A 1 299 ? 34.840 0.347 -28.398 1.00 67.31 299 THR A O 1
ATOM 2307 N N . LEU A 1 300 ? 33.363 -1.328 -28.171 1.00 62.59 300 LEU A N 1
ATOM 2308 C CA . LEU A 1 300 ? 34.185 -2.368 -28.786 1.00 62.59 300 LEU A CA 1
ATOM 2309 C C . LEU A 1 300 ? 33.474 -2.987 -29.994 1.00 62.59 300 LEU A C 1
ATOM 2311 O O . LEU A 1 300 ? 32.273 -3.235 -29.982 1.00 62.59 300 LEU A O 1
ATOM 2315 N N . ARG A 1 301 ? 34.230 -3.252 -31.067 1.00 64.06 301 ARG A N 1
ATOM 2316 C CA . ARG A 1 301 ? 33.680 -3.809 -32.320 1.00 64.06 301 ARG A CA 1
ATOM 2317 C C . ARG A 1 301 ? 33.365 -5.302 -32.245 1.00 64.06 301 ARG A C 1
ATOM 2319 O O . ARG A 1 301 ? 32.607 -5.799 -33.070 1.00 64.06 301 ARG A O 1
ATOM 2326 N N . THR A 1 302 ? 33.962 -6.011 -31.295 1.00 68.00 302 THR A N 1
ATOM 2327 C CA . THR A 1 302 ? 33.775 -7.448 -31.082 1.00 68.00 302 THR A CA 1
ATOM 2328 C C . THR A 1 302 ? 33.406 -7.708 -29.624 1.00 68.00 302 THR A C 1
ATOM 2330 O O . THR A 1 302 ? 33.868 -6.964 -28.753 1.00 68.00 302 THR A O 1
ATOM 2333 N N . PRO A 1 303 ? 32.607 -8.748 -29.331 1.00 70.31 303 PRO A N 1
ATOM 2334 C CA . PRO A 1 303 ? 32.267 -9.102 -27.958 1.00 70.31 303 PRO A CA 1
ATOM 2335 C C . PRO A 1 303 ? 33.516 -9.481 -27.157 1.00 70.31 303 PRO A C 1
ATOM 2337 O O . PRO A 1 303 ? 34.434 -10.108 -27.688 1.00 70.31 303 PRO A O 1
ATOM 2340 N N . VAL A 1 304 ? 33.532 -9.127 -25.875 1.00 71.88 304 VAL A N 1
ATOM 2341 C CA . VAL A 1 304 ? 34.543 -9.585 -24.917 1.00 71.88 304 VAL A CA 1
ATOM 2342 C C . VAL A 1 304 ? 33.998 -10.817 -24.214 1.00 71.88 304 VAL A C 1
ATOM 2344 O O . VAL A 1 304 ? 32.885 -10.786 -23.697 1.00 71.88 304 VAL A O 1
ATOM 2347 N N . VAL A 1 305 ? 34.773 -11.894 -24.183 1.00 70.50 305 VAL A N 1
ATOM 2348 C CA . VAL A 1 305 ? 34.437 -13.103 -23.426 1.00 70.50 305 VAL A CA 1
ATOM 2349 C C . VAL A 1 305 ? 35.463 -13.248 -22.317 1.00 70.50 305 VAL A C 1
ATOM 2351 O O . VAL A 1 305 ? 36.663 -13.289 -22.591 1.00 70.50 305 VAL A O 1
ATOM 2354 N N . ILE A 1 306 ? 34.996 -13.304 -21.071 1.00 50.56 306 ILE A N 1
ATOM 2355 C CA . ILE A 1 306 ? 35.853 -13.615 -19.926 1.00 50.56 306 ILE A CA 1
ATOM 2356 C C . ILE A 1 306 ? 35.884 -15.137 -19.783 1.00 50.56 306 ILE A C 1
ATOM 2358 O O . ILE A 1 306 ? 34.864 -15.763 -19.503 1.00 50.56 306 ILE A O 1
ATOM 2362 N N . ILE A 1 307 ? 37.053 -15.729 -20.012 1.00 49.84 307 ILE A N 1
ATOM 2363 C CA . ILE A 1 307 ? 37.293 -17.162 -19.825 1.00 49.84 307 ILE A CA 1
ATOM 2364 C C . ILE A 1 307 ? 37.687 -17.368 -18.351 1.00 49.84 307 ILE A C 1
ATOM 2366 O O . ILE A 1 307 ? 38.500 -16.607 -17.833 1.00 49.84 307 ILE A O 1
ATOM 2370 N N . ASP A 1 308 ? 37.086 -18.361 -17.687 1.00 46.97 308 ASP A N 1
ATOM 2371 C CA . ASP A 1 308 ? 37.317 -18.741 -16.277 1.00 46.97 308 ASP A CA 1
ATOM 2372 C C . ASP A 1 308 ? 36.866 -17.731 -15.189 1.00 46.97 308 ASP A C 1
ATOM 2374 O O . ASP A 1 308 ? 37.458 -17.671 -14.110 1.00 46.97 308 ASP A O 1
ATOM 2378 N N . GLY A 1 309 ? 35.796 -16.958 -15.439 1.00 42.03 309 GLY A N 1
ATOM 2379 C CA . GLY A 1 309 ? 35.205 -15.986 -14.491 1.00 42.03 309 GLY A CA 1
ATOM 2380 C C . GLY A 1 309 ? 33.804 -16.305 -13.966 1.00 42.03 309 GLY A C 1
ATOM 2381 O O . GLY A 1 309 ? 33.062 -17.108 -14.582 1.00 42.03 309 GLY A O 1
#

Sequence (309 aa):
MACIGNLVFVSVSADPLPLEAQVSLPALDMLRRASEQFDSEVLVATFEANFNWKLAYENLRDALHPRFVHARTLARQVKFQVQMDDAGIADAHRYHAQGSASQAEHLARLRSLSNGGLNEPLQPLPHYAWHDKVERFGNDDWYLNWLLYPTLHIASGSGGYSFIIEHHQPVSAQRTELTMYYVTARKKHRYATSDAVLLAHLQGAEMVGAGAIVGAHCDIAYNAWIGTAAVLEHGAKIGASAWIDAGVFVGAQALIGSHATLGRRVDIAAGVRVGKRCTVDVRGCYRSDIAVGTHHLATLRTPVVIIDG

InterPro domains:
  IPR011004 Trimeric LpxA-like superfamily [SSF51161] (184-283)
  IPR015879 Aromatic-ring-hydroxylating dioxygenase, alpha subunit, C-terminal domain [PF00848] (47-188)
  IPR018357 Hexapeptide transferase, conserved site [PS00101] (238-266)
  IPR018357 Hexapeptide transferase, conserved site [PS00101] (244-272)

Foldseek 3Di:
DDDQAPDDDDDPDPDDDDVCLQEPPVQSVQSSLLSVQWAPDKDKDKDKAQAFLVVVLVVVVQLCCCVPVVVPHPCQWWRADDPDDPVVVVVVVCCVVPPDPDPSRVSVVNSVSWDWFFGTATDDDDDAPCLVFADFDDDGRTWTWTDRPDFWIKIDNPNRQKMKIWGFDDPDNRMTMTMIMITGGYGPDDDDCRVVVRVCVVVVVDEAEHLEAAEAQEAEDALEHHEANEYEYALEYAEHNEYHYHNEYEEANEYHYACEYEAHQEYEYHNEYEAHNEYHHDHDYDDHHHYHQWYDDPVDPDIDHDPPD

Organism: NCBI:txid487906

Radius of gyration: 23.98 Å; chains: 1; bounding box: 65×37×69 Å